Protein AF-A0A6G2QYL0-F1 (afdb_monomer_lite)

Structure (mmCIF, N/CA/C/O backbone):
data_AF-A0A6G2QYL0-F1
#
_entry.id   AF-A0A6G2QYL0-F1
#
loop_
_atom_site.group_PDB
_atom_site.id
_atom_site.type_symbol
_atom_site.label_atom_id
_atom_site.label_alt_id
_atom_site.label_comp_id
_atom_site.label_asym_id
_atom_site.label_entity_id
_atom_site.label_seq_id
_atom_site.pdbx_PDB_ins_code
_atom_site.Cartn_x
_atom_site.Cartn_y
_atom_site.Cartn_z
_atom_site.occupancy
_atom_site.B_iso_or_equiv
_atom_site.auth_seq_id
_atom_site.auth_comp_id
_atom_site.auth_asym_id
_atom_site.auth_atom_id
_atom_site.pdbx_PDB_model_num
ATOM 1 N N . LEU A 1 1 ? -7.227 2.073 -4.710 1.00 85.94 1 LEU A N 1
ATOM 2 C CA . LEU A 1 1 ? -8.487 1.541 -4.141 1.00 85.94 1 LEU A CA 1
ATOM 3 C C . LEU A 1 1 ? -8.563 1.793 -2.644 1.00 85.94 1 LEU A C 1
ATOM 5 O O . LEU A 1 1 ? -9.420 2.570 -2.270 1.00 85.94 1 LEU A O 1
ATOM 9 N N . VAL A 1 2 ? -7.641 1.266 -1.824 1.00 89.00 2 VAL A N 1
ATOM 10 C CA . VAL A 1 2 ? -7.614 1.511 -0.361 1.00 89.00 2 VAL A CA 1
ATOM 11 C C . VAL A 1 2 ? -7.780 2.996 -0.004 1.00 89.00 2 VAL A C 1
ATOM 13 O O . VAL A 1 2 ? -8.728 3.334 0.688 1.00 89.00 2 VAL A O 1
ATOM 16 N N . PHE A 1 3 ? -6.953 3.896 -0.555 1.00 88.94 3 PHE A N 1
ATOM 17 C CA . PHE A 1 3 ? -7.076 5.343 -0.302 1.00 88.94 3 PHE A CA 1
ATOM 18 C C . PHE A 1 3 ? -8.417 5.950 -0.724 1.00 88.94 3 PHE A C 1
ATOM 20 O O . PHE A 1 3 ? -8.887 6.887 -0.094 1.00 88.94 3 PHE A O 1
ATOM 27 N N . VAL A 1 4 ? -9.041 5.421 -1.780 1.00 89.75 4 VAL A N 1
ATOM 28 C CA . VAL A 1 4 ? -10.361 5.888 -2.221 1.00 89.75 4 VAL A CA 1
ATOM 29 C C . VAL A 1 4 ? -11.421 5.426 -1.228 1.00 89.75 4 VAL A C 1
ATOM 31 O O . VAL A 1 4 ? -12.241 6.237 -0.824 1.00 89.75 4 VAL A O 1
ATOM 34 N N . CYS A 1 5 ? -11.379 4.165 -0.790 1.00 86.69 5 CYS A N 1
ATOM 35 C CA . CYS A 1 5 ? -12.294 3.628 0.220 1.00 86.69 5 CYS A CA 1
ATOM 36 C C . CYS A 1 5 ? -12.153 4.338 1.573 1.00 86.69 5 CYS A C 1
ATOM 38 O O . CYS A 1 5 ? -13.161 4.588 2.218 1.00 86.69 5 CYS A O 1
ATOM 40 N N . ALA A 1 6 ? -10.926 4.708 1.950 1.00 88.38 6 ALA A N 1
ATOM 41 C CA . ALA A 1 6 ? -10.614 5.395 3.201 1.00 88.38 6 ALA A CA 1
ATOM 42 C C . ALA A 1 6 ? -10.878 6.912 3.170 1.00 88.38 6 ALA A C 1
ATOM 44 O O . ALA A 1 6 ? -10.777 7.569 4.202 1.00 88.38 6 ALA A O 1
ATOM 45 N N . ALA A 1 7 ? -11.162 7.499 2.003 1.00 90.31 7 ALA A N 1
ATOM 46 C CA . ALA A 1 7 ? -11.386 8.936 1.903 1.00 90.31 7 ALA A CA 1
ATOM 47 C C . ALA A 1 7 ? -12.685 9.323 2.638 1.00 90.31 7 ALA A C 1
ATOM 49 O O . ALA A 1 7 ? -13.718 8.703 2.371 1.00 90.31 7 ALA A O 1
ATOM 50 N N . PRO A 1 8 ? -12.696 10.383 3.471 1.00 89.56 8 PRO A N 1
ATOM 51 C CA . PRO A 1 8 ? -13.887 10.780 4.230 1.00 89.56 8 PRO A CA 1
ATOM 52 C C . PRO A 1 8 ? -15.134 10.986 3.362 1.00 89.56 8 PRO A C 1
ATOM 54 O O . PRO A 1 8 ? -16.236 10.611 3.752 1.00 89.56 8 PRO A O 1
ATOM 57 N N . ALA A 1 9 ? -14.961 11.508 2.142 1.00 91.06 9 ALA A N 1
ATOM 58 C CA . ALA A 1 9 ? -16.048 11.666 1.176 1.00 91.06 9 ALA A CA 1
ATOM 59 C C . ALA A 1 9 ? -16.663 10.321 0.744 1.00 91.06 9 ALA A C 1
ATOM 61 O O . ALA A 1 9 ? -17.885 10.209 0.619 1.00 91.06 9 ALA A O 1
ATOM 62 N N . THR A 1 10 ? -15.834 9.294 0.540 1.00 90.50 10 THR A N 1
ATOM 63 C CA . THR A 1 10 ? -16.292 7.939 0.208 1.00 90.50 10 THR A CA 1
ATOM 64 C C . THR A 1 10 ? -16.978 7.300 1.404 1.00 90.50 10 THR A C 1
ATOM 66 O O . THR A 1 10 ? -18.077 6.779 1.242 1.00 90.50 10 THR A O 1
ATOM 69 N N . LEU A 1 11 ? -16.384 7.399 2.599 1.00 90.81 11 LEU A N 1
ATOM 70 C CA . LEU A 1 11 ? -16.962 6.874 3.839 1.00 90.81 11 LEU A CA 1
ATOM 71 C C . LEU A 1 11 ? -18.357 7.460 4.088 1.00 90.81 11 LEU A C 1
ATOM 73 O O . LEU A 1 11 ? -19.322 6.712 4.208 1.00 90.81 11 LEU A O 1
ATOM 77 N N . ALA A 1 12 ? -18.487 8.789 4.043 1.00 90.50 12 ALA A N 1
ATOM 78 C CA . ALA A 1 12 ? -19.768 9.470 4.212 1.00 90.50 12 ALA A CA 1
ATOM 79 C C . ALA A 1 12 ? -20.791 9.051 3.145 1.00 90.50 12 ALA A C 1
ATOM 81 O O . ALA A 1 12 ? -21.976 8.899 3.426 1.00 90.50 12 ALA A O 1
ATOM 82 N N . THR A 1 13 ? -20.351 8.862 1.899 1.00 92.00 13 THR A N 1
ATOM 83 C CA . THR A 1 13 ? -21.243 8.438 0.811 1.00 92.00 13 THR A CA 1
ATOM 84 C C . THR A 1 13 ? -21.736 7.013 1.013 1.00 92.00 13 THR A C 1
ATOM 86 O O . THR A 1 13 ? -22.923 6.752 0.852 1.00 92.00 13 THR A O 1
ATOM 89 N N . VAL A 1 14 ? -20.852 6.104 1.410 1.00 91.50 14 VAL A N 1
ATOM 90 C CA . VAL A 1 14 ? -21.204 4.712 1.690 1.00 91.50 14 VAL A CA 1
ATOM 91 C C . VAL A 1 14 ? -22.143 4.612 2.894 1.00 91.50 14 VAL A C 1
ATOM 93 O O . VAL A 1 14 ? -23.143 3.899 2.811 1.00 91.50 14 VAL A O 1
ATOM 96 N N . ASN A 1 15 ? -21.892 5.365 3.967 1.00 92.75 15 ASN A N 1
ATOM 97 C CA . ASN A 1 15 ? -22.787 5.408 5.126 1.00 92.75 15 ASN A CA 1
ATOM 98 C C . ASN A 1 15 ? -24.186 5.906 4.725 1.00 92.75 15 ASN A C 1
ATOM 100 O O . ASN A 1 15 ? -25.184 5.264 5.040 1.00 92.75 15 ASN A O 1
ATOM 104 N N . ARG A 1 16 ? -24.278 6.986 3.930 1.00 91.75 16 ARG A N 1
ATOM 105 C CA . ARG A 1 16 ? -25.569 7.486 3.417 1.00 91.75 16 ARG A CA 1
ATOM 106 C C . ARG A 1 16 ? -26.297 6.478 2.529 1.00 91.75 16 ARG A C 1
ATOM 108 O O . ARG A 1 16 ? -27.510 6.358 2.631 1.00 91.75 16 ARG A O 1
ATOM 115 N N . LEU A 1 17 ? -25.579 5.783 1.645 1.00 93.94 17 LEU A N 1
ATOM 116 C CA . LEU A 1 17 ? -26.180 4.810 0.724 1.00 93.94 17 LEU A CA 1
ATOM 117 C C . LEU A 1 17 ? -26.678 3.551 1.437 1.00 93.94 17 LEU A C 1
ATOM 119 O O . LEU A 1 17 ? -27.666 2.962 1.014 1.00 93.94 17 LEU A O 1
ATOM 123 N N . THR A 1 18 ? -25.984 3.127 2.491 1.00 91.31 18 THR A N 1
ATOM 124 C CA . THR A 1 18 ? -26.359 1.942 3.275 1.00 91.31 18 THR A CA 1
ATOM 125 C C . THR A 1 18 ? -27.367 2.258 4.376 1.00 91.31 18 THR A C 1
ATOM 127 O O . THR A 1 18 ? -28.050 1.351 4.839 1.00 91.31 18 THR A O 1
ATOM 130 N N . GLY A 1 19 ? -27.466 3.523 4.798 1.00 91.06 19 GLY A N 1
ATOM 131 C CA . GLY A 1 19 ? -28.259 3.937 5.955 1.00 91.06 19 GLY A CA 1
ATOM 132 C C . GLY A 1 19 ? -27.659 3.498 7.294 1.00 91.06 19 GLY A C 1
ATOM 133 O O . GLY A 1 19 ? -28.297 3.679 8.326 1.00 91.06 19 GLY A O 1
ATOM 134 N N . VAL A 1 20 ? -26.449 2.924 7.286 1.00 92.12 20 VAL A N 1
ATOM 135 C CA . VAL A 1 20 ? -25.766 2.408 8.474 1.00 92.12 20 VAL A CA 1
ATOM 136 C C . VAL A 1 20 ? -24.593 3.338 8.802 1.00 92.12 20 VAL A C 1
ATOM 138 O O . VAL A 1 20 ? -23.680 3.476 7.976 1.00 92.12 20 VAL A O 1
ATOM 141 N N . PRO A 1 21 ? -24.581 3.991 9.981 1.00 91.56 21 PRO A N 1
ATOM 142 C CA . PRO A 1 21 ? -23.447 4.810 10.387 1.00 91.56 21 PRO A CA 1
ATOM 143 C C . PRO A 1 21 ? -22.187 3.943 10.452 1.00 91.56 21 PRO A C 1
ATOM 145 O O . PRO A 1 21 ? -22.239 2.768 10.802 1.00 91.56 21 PRO A O 1
ATOM 148 N N . ASN A 1 22 ? -21.038 4.516 10.098 1.00 94.38 22 ASN A N 1
ATOM 149 C CA . ASN A 1 22 ? -19.731 3.850 10.176 1.00 94.38 22 ASN A CA 1
ATOM 150 C C . ASN A 1 22 ? -19.525 2.625 9.265 1.00 94.38 22 ASN A C 1
ATOM 152 O O . ASN A 1 22 ? -18.463 2.006 9.336 1.00 94.38 22 ASN A O 1
ATOM 156 N N . PHE A 1 23 ? -20.445 2.302 8.348 1.00 92.88 23 PHE A N 1
ATOM 157 C CA . PHE A 1 23 ? -20.275 1.190 7.398 1.00 92.88 23 PHE A CA 1
ATOM 158 C C . PHE A 1 23 ? -19.021 1.326 6.512 1.00 92.88 23 PHE A C 1
ATOM 160 O O . PHE A 1 23 ? -18.451 0.343 6.033 1.00 92.88 23 PHE A O 1
ATOM 167 N N . GLY A 1 24 ? -18.524 2.547 6.314 1.00 90.88 24 GLY A N 1
ATOM 168 C CA . GLY A 1 24 ? -17.240 2.786 5.663 1.00 90.88 24 GLY A CA 1
ATOM 169 C C . GLY A 1 24 ? -16.039 2.109 6.355 1.00 90.88 24 GLY A C 1
ATOM 170 O O . GLY A 1 24 ? -15.040 1.823 5.686 1.00 90.88 24 GLY A O 1
ATOM 171 N N . ALA A 1 25 ? -16.125 1.803 7.655 1.00 92.75 25 ALA A N 1
ATOM 172 C CA . ALA A 1 25 ? -15.061 1.148 8.416 1.00 92.75 25 ALA A CA 1
ATOM 173 C C . ALA A 1 25 ? -14.807 -0.305 7.969 1.00 92.75 25 ALA A C 1
ATOM 175 O O . ALA A 1 25 ? -13.695 -0.574 7.502 1.00 92.75 25 ALA A O 1
ATOM 176 N N . PRO A 1 26 ? -15.789 -1.236 7.996 1.00 95.38 26 PRO A N 1
ATOM 177 C CA . PRO A 1 26 ? -15.575 -2.597 7.499 1.00 95.38 26 PRO A CA 1
ATOM 178 C C . PRO A 1 26 ? -15.186 -2.629 6.014 1.00 95.38 26 PRO A C 1
ATOM 180 O O . PRO A 1 26 ? -14.363 -3.456 5.621 1.00 95.38 26 PRO A O 1
ATOM 183 N N . LEU A 1 27 ? -15.685 -1.695 5.192 1.00 94.25 27 LEU A N 1
ATOM 184 C CA . LEU A 1 27 ? -15.241 -1.546 3.800 1.00 94.25 27 LEU A CA 1
ATOM 185 C C . LEU A 1 27 ? -13.739 -1.232 3.714 1.00 94.25 27 LEU A C 1
ATOM 187 O O . LEU A 1 27 ? -13.001 -1.877 2.964 1.00 94.25 27 LEU A O 1
ATOM 191 N N . THR A 1 28 ? -13.279 -0.241 4.476 1.00 94.44 28 THR A N 1
ATOM 192 C CA . THR A 1 28 ? -11.884 0.214 4.452 1.00 94.44 28 THR A CA 1
ATOM 193 C C . THR A 1 28 ? -10.946 -0.841 5.016 1.00 94.44 28 THR A C 1
ATOM 195 O O . THR A 1 28 ? -9.954 -1.191 4.372 1.00 94.44 28 THR A O 1
ATOM 198 N N . TYR A 1 29 ? -11.275 -1.398 6.180 1.00 96.50 29 TYR A N 1
ATOM 199 C CA . TYR A 1 29 ? -10.475 -2.434 6.825 1.00 96.50 29 TYR A CA 1
ATOM 200 C C . TYR A 1 29 ? -10.458 -3.725 6.003 1.00 96.50 29 TYR A C 1
ATOM 202 O O . TYR A 1 29 ? -9.409 -4.361 5.869 1.00 96.50 29 TYR A O 1
ATOM 210 N N . GLY A 1 30 ? -11.581 -4.080 5.373 1.00 97.06 30 GLY A N 1
ATOM 211 C CA . GLY A 1 30 ? -11.661 -5.195 4.438 1.00 97.06 30 GLY A CA 1
ATOM 212 C C . GLY A 1 30 ? -10.763 -4.994 3.216 1.00 97.06 30 GLY A C 1
ATOM 213 O O . GLY A 1 30 ? -9.992 -5.884 2.856 1.00 97.06 30 GLY A O 1
ATOM 214 N N . MET A 1 31 ? -10.778 -3.799 2.616 1.00 96.19 31 MET A N 1
ATOM 215 C CA . MET A 1 31 ? -9.922 -3.466 1.472 1.00 96.19 31 MET A CA 1
ATOM 216 C C . MET A 1 31 ? -8.430 -3.451 1.850 1.00 96.19 31 MET A C 1
ATOM 218 O O . MET A 1 31 ? -7.594 -3.939 1.085 1.00 96.19 31 MET A O 1
ATOM 222 N N . LEU A 1 32 ? -8.082 -2.943 3.036 1.00 95.94 32 LEU A N 1
ATOM 223 C CA . LEU A 1 32 ? -6.711 -2.968 3.556 1.00 95.94 32 LEU A CA 1
ATOM 224 C C . LEU A 1 32 ? -6.238 -4.405 3.839 1.00 95.94 32 LEU A C 1
ATOM 226 O O . LEU A 1 32 ? -5.094 -4.767 3.551 1.00 95.94 32 LEU A O 1
ATOM 230 N N . SER A 1 33 ? -7.136 -5.257 4.326 1.00 97.81 33 SER A N 1
ATOM 231 C CA . SER A 1 33 ? -6.886 -6.686 4.532 1.00 97.81 33 SER A CA 1
ATOM 232 C C . SER A 1 33 ? -6.696 -7.424 3.204 1.00 97.81 33 SER A C 1
ATOM 234 O O . SER A 1 33 ? -5.750 -8.196 3.053 1.00 97.81 33 SER A O 1
ATOM 236 N N . ALA A 1 34 ? -7.516 -7.137 2.192 1.00 97.62 34 ALA A N 1
ATOM 237 C CA . ALA A 1 34 ? -7.354 -7.690 0.848 1.00 97.62 34 ALA A CA 1
ATOM 238 C C . ALA A 1 34 ? -6.033 -7.243 0.193 1.00 97.62 34 ALA A C 1
ATOM 240 O O . ALA A 1 34 ? -5.339 -8.049 -0.438 1.00 97.62 34 ALA A O 1
ATOM 241 N N . TYR A 1 35 ? -5.639 -5.981 0.387 1.00 96.50 35 TYR A N 1
ATOM 242 C CA . TYR A 1 35 ? -4.322 -5.483 -0.011 1.00 96.50 35 TYR A CA 1
ATOM 243 C C . TYR A 1 35 ? -3.192 -6.256 0.686 1.00 96.50 35 TYR A C 1
ATOM 245 O O . TYR A 1 35 ? -2.287 -6.759 0.021 1.00 96.50 35 TYR A O 1
ATOM 253 N N . SER A 1 36 ? -3.285 -6.433 2.003 1.00 97.44 36 SER A N 1
ATOM 254 C CA . SER A 1 36 ? -2.312 -7.184 2.810 1.00 97.44 36 SER A CA 1
ATOM 255 C C . SER A 1 36 ? -2.171 -8.634 2.338 1.00 97.44 36 SER A C 1
ATOM 257 O O . SER A 1 36 ? -1.058 -9.124 2.134 1.00 97.44 36 SER A O 1
ATOM 259 N N . CYS A 1 37 ? -3.294 -9.298 2.054 1.00 97.94 37 CYS A N 1
ATOM 260 C CA . CYS A 1 37 ? -3.308 -10.621 1.437 1.00 97.94 37 CYS A CA 1
ATOM 261 C C . CYS A 1 37 ? -2.611 -10.619 0.072 1.00 97.94 37 CYS A C 1
ATOM 263 O O . CYS A 1 37 ? -1.830 -11.520 -0.224 1.00 97.94 37 CYS A O 1
ATOM 265 N N . SER A 1 38 ? -2.870 -9.612 -0.764 1.00 97.12 38 SER A N 1
ATOM 266 C CA . SER A 1 38 ? -2.269 -9.501 -2.099 1.00 97.12 38 SER A CA 1
ATOM 267 C C . SER A 1 38 ? -0.748 -9.360 -2.025 1.00 97.12 38 SER A C 1
ATOM 269 O O . SER A 1 38 ? -0.036 -10.004 -2.796 1.00 97.12 38 SER A O 1
ATOM 271 N N . VAL A 1 39 ? -0.239 -8.587 -1.060 1.00 95.25 39 VAL A N 1
ATOM 272 C CA . VAL A 1 39 ? 1.203 -8.468 -0.789 1.00 95.25 39 VAL A CA 1
ATOM 273 C C . VAL A 1 39 ? 1.793 -9.819 -0.385 1.00 95.25 39 VAL A C 1
ATOM 275 O O . VAL A 1 39 ? 2.795 -10.247 -0.955 1.00 95.25 39 VAL A O 1
ATOM 278 N N . LEU A 1 40 ? 1.159 -10.547 0.534 1.00 96.56 40 LEU A N 1
ATOM 279 C CA . LEU A 1 40 ? 1.633 -11.874 0.941 1.00 96.56 40 LEU A CA 1
ATOM 280 C C . LEU A 1 40 ? 1.595 -12.890 -0.206 1.00 96.56 40 LEU A C 1
ATOM 282 O O . LEU A 1 40 ? 2.544 -13.651 -0.392 1.00 96.56 40 LEU A O 1
ATOM 286 N N . VAL A 1 41 ? 0.534 -12.888 -1.012 1.00 97.31 41 VAL A N 1
ATOM 287 C CA . VAL A 1 41 ? 0.427 -13.732 -2.209 1.00 97.31 41 VAL A CA 1
ATOM 288 C C . VAL A 1 41 ? 1.540 -13.403 -3.201 1.00 97.31 41 VAL A C 1
ATOM 290 O O . VAL A 1 41 ? 2.154 -14.322 -3.749 1.00 97.31 41 VAL A O 1
ATOM 293 N N . LEU A 1 42 ? 1.852 -12.122 -3.405 1.00 94.94 42 LEU A N 1
ATOM 294 C CA . LEU A 1 42 ? 2.973 -11.702 -4.240 1.00 94.94 42 LEU A CA 1
ATOM 295 C C . LEU A 1 42 ? 4.300 -12.253 -3.703 1.00 94.94 42 LEU A C 1
ATOM 297 O O . LEU A 1 42 ? 5.049 -12.862 -4.462 1.00 94.94 42 LEU A O 1
ATOM 301 N N . LEU A 1 43 ? 4.554 -12.125 -2.398 1.00 93.44 43 LEU A N 1
ATOM 302 C CA . LEU A 1 43 ? 5.752 -12.667 -1.750 1.00 93.44 43 LEU A CA 1
ATOM 303 C C . LEU A 1 43 ? 5.867 -14.188 -1.899 1.00 93.44 43 LEU A C 1
ATOM 305 O O . LEU A 1 43 ? 6.949 -14.706 -2.180 1.00 93.44 43 LEU A O 1
ATOM 309 N N . ILE A 1 44 ? 4.756 -14.911 -1.742 1.00 95.25 44 ILE A N 1
ATOM 310 C CA . ILE A 1 44 ? 4.706 -16.367 -1.919 1.00 95.25 44 ILE A CA 1
ATOM 311 C C . ILE A 1 44 ? 5.075 -16.744 -3.358 1.00 95.25 44 ILE A C 1
ATOM 313 O O . ILE A 1 44 ? 5.865 -17.668 -3.557 1.00 95.25 44 ILE A O 1
ATOM 317 N N . ASN A 1 45 ? 4.539 -16.026 -4.349 1.00 94.00 45 ASN A N 1
ATOM 318 C CA . ASN A 1 45 ? 4.859 -16.257 -5.758 1.00 94.00 45 ASN A CA 1
ATOM 319 C C . ASN A 1 45 ? 6.316 -15.903 -6.077 1.00 94.00 45 ASN A C 1
ATOM 321 O O . ASN A 1 45 ? 6.989 -16.664 -6.765 1.00 94.00 45 ASN A O 1
ATOM 325 N N . TRP A 1 46 ? 6.827 -14.796 -5.537 1.00 90.12 46 TRP A N 1
ATOM 326 C CA . TRP A 1 46 ? 8.218 -14.375 -5.715 1.00 90.12 46 TRP A CA 1
ATOM 327 C C . TRP A 1 46 ? 9.224 -15.348 -5.109 1.00 90.12 46 TRP A C 1
ATOM 329 O O . TRP A 1 46 ? 10.275 -15.582 -5.696 1.00 90.12 46 TRP A O 1
ATOM 339 N N . ARG A 1 47 ? 8.902 -15.953 -3.960 1.00 89.00 47 ARG A N 1
ATOM 340 C CA . ARG A 1 47 ? 9.767 -16.962 -3.337 1.00 89.00 47 ARG A CA 1
ATOM 341 C C . ARG A 1 47 ? 9.920 -18.218 -4.203 1.00 89.00 47 ARG A C 1
ATOM 343 O O . ARG A 1 47 ? 10.919 -18.920 -4.073 1.00 89.00 47 ARG A O 1
ATOM 350 N N . GLY A 1 48 ? 8.935 -18.521 -5.047 1.00 86.69 48 GLY A N 1
ATOM 351 C CA . GLY A 1 48 ? 8.928 -19.710 -5.894 1.00 86.69 48 GLY A CA 1
ATOM 352 C C . GLY A 1 48 ? 8.793 -21.032 -5.121 1.00 86.69 48 GLY A C 1
ATOM 353 O O . GLY A 1 48 ? 8.419 -21.077 -3.942 1.00 86.69 48 GLY A O 1
ATOM 354 N N . GLY A 1 49 ? 9.070 -22.137 -5.816 1.00 91.75 49 GLY A N 1
ATOM 355 C CA . GLY A 1 49 ? 8.907 -23.514 -5.338 1.00 91.75 49 GLY A CA 1
ATOM 356 C C . GLY A 1 49 ? 8.017 -24.347 -6.265 1.00 91.75 49 GLY A C 1
ATOM 357 O O . GLY A 1 49 ? 7.621 -23.881 -7.332 1.00 91.75 49 GLY A O 1
ATOM 358 N N . SER A 1 50 ? 7.680 -25.578 -5.863 1.00 95.88 50 SER A N 1
ATOM 359 C CA . SER A 1 50 ? 6.755 -26.408 -6.647 1.00 95.88 50 SER A CA 1
ATOM 360 C C . SER A 1 50 ? 5.380 -25.746 -6.770 1.00 95.88 50 SER A C 1
ATOM 362 O O . SER A 1 50 ? 4.890 -25.107 -5.827 1.00 95.88 50 SER A O 1
ATOM 364 N N . ARG A 1 51 ? 4.739 -25.910 -7.932 1.00 94.62 51 ARG A N 1
ATOM 365 C CA . ARG A 1 51 ? 3.459 -25.265 -8.259 1.00 94.62 51 ARG A CA 1
ATOM 366 C C . ARG A 1 51 ? 2.373 -25.618 -7.242 1.00 94.62 51 ARG A C 1
ATOM 368 O O . ARG A 1 51 ? 1.592 -24.756 -6.842 1.00 94.62 51 ARG A O 1
ATOM 375 N N . GLU A 1 52 ? 2.370 -26.855 -6.757 1.00 96.12 52 GLU A N 1
ATOM 376 C CA . GLU A 1 52 ? 1.433 -27.356 -5.752 1.00 96.12 52 GLU A CA 1
ATOM 377 C C . GLU A 1 52 ? 1.653 -26.662 -4.406 1.00 96.12 52 GLU A C 1
ATOM 379 O O . GLU A 1 52 ? 0.692 -26.291 -3.731 1.00 96.12 52 GLU A O 1
ATOM 384 N N . ARG A 1 53 ? 2.916 -26.449 -4.006 1.00 96.00 53 ARG A N 1
ATOM 385 C CA . ARG A 1 53 ? 3.246 -25.768 -2.748 1.00 96.00 53 ARG A CA 1
ATOM 386 C C . ARG A 1 53 ? 2.849 -24.298 -2.801 1.00 96.00 53 ARG A C 1
ATOM 388 O O . ARG A 1 53 ? 2.222 -23.827 -1.855 1.00 96.00 53 ARG A O 1
ATOM 395 N N . VAL A 1 54 ? 3.184 -23.601 -3.887 1.00 97.25 54 VAL A N 1
ATOM 396 C CA . VAL A 1 54 ? 2.807 -22.194 -4.093 1.00 97.25 54 VAL A CA 1
ATOM 397 C C . VAL A 1 54 ? 1.285 -22.058 -4.069 1.00 97.25 54 VAL A C 1
ATOM 399 O O . VAL A 1 54 ? 0.763 -21.290 -3.263 1.00 97.25 54 VAL A O 1
ATOM 402 N N . ARG A 1 55 ? 0.557 -22.878 -4.842 1.00 96.94 55 ARG A N 1
ATOM 403 C CA . ARG A 1 55 ? -0.916 -22.868 -4.870 1.00 96.94 55 ARG A CA 1
ATOM 404 C C . ARG A 1 55 ? -1.523 -23.100 -3.487 1.00 96.94 55 ARG A C 1
ATOM 406 O O . ARG A 1 55 ? -2.407 -22.350 -3.087 1.00 96.94 55 ARG A O 1
ATOM 413 N N . ARG A 1 56 ? -1.048 -24.099 -2.733 1.00 97.38 56 ARG A N 1
ATOM 414 C CA . ARG A 1 56 ? -1.546 -24.364 -1.370 1.00 97.38 56 ARG A CA 1
ATOM 415 C C . ARG A 1 56 ? -1.318 -23.185 -0.427 1.00 97.38 56 ARG A C 1
ATOM 417 O O . ARG A 1 56 ? -2.208 -22.863 0.350 1.00 97.38 56 ARG A O 1
ATOM 424 N N . LEU A 1 57 ? -0.147 -22.548 -0.478 1.00 97.62 57 LEU A N 1
ATOM 425 C CA . LEU A 1 57 ? 0.157 -21.394 0.373 1.00 97.62 57 LEU A CA 1
ATOM 426 C C . LEU A 1 57 ? -0.692 -20.174 0.007 1.00 97.62 57 LEU A C 1
ATOM 428 O O . LEU A 1 57 ? -1.217 -19.525 0.904 1.00 97.62 57 LEU A O 1
ATOM 432 N N . VAL A 1 58 ? -0.880 -19.909 -1.288 1.00 97.94 58 VAL A N 1
ATOM 433 C CA . VAL A 1 58 ? -1.767 -18.840 -1.769 1.00 97.94 58 VAL A CA 1
ATOM 434 C C . VAL A 1 58 ? -3.200 -19.075 -1.297 1.00 97.94 58 VAL A C 1
ATOM 436 O O . VAL A 1 58 ? -3.785 -18.182 -0.697 1.00 97.94 58 VAL A O 1
ATOM 439 N N . LEU A 1 59 ? -3.742 -20.285 -1.474 1.00 98.00 59 LEU A N 1
ATOM 440 C CA . LEU A 1 59 ? -5.102 -20.610 -1.031 1.00 98.00 59 LEU A CA 1
ATOM 441 C C . LEU A 1 59 ? -5.264 -20.499 0.489 1.00 98.00 59 LEU A C 1
ATOM 443 O O . LEU A 1 59 ? -6.271 -19.978 0.950 1.00 98.00 59 LEU A O 1
ATOM 447 N N . ARG A 1 60 ? -4.267 -20.929 1.272 1.00 97.88 60 ARG A N 1
ATOM 448 C CA . ARG A 1 60 ? -4.271 -20.748 2.734 1.00 97.88 60 ARG A CA 1
ATOM 449 C C . ARG A 1 60 ? -4.243 -19.275 3.127 1.00 97.88 60 ARG A C 1
ATOM 451 O O . ARG A 1 60 ? -4.975 -18.885 4.026 1.00 97.88 60 ARG A O 1
ATOM 458 N N . CYS A 1 61 ? -3.430 -18.465 2.450 1.00 97.75 61 CYS A N 1
ATOM 459 C CA . CYS A 1 61 ? -3.374 -17.023 2.678 1.00 97.75 61 CYS A CA 1
ATOM 460 C C . CYS A 1 61 ? -4.722 -16.363 2.359 1.00 97.75 61 CYS A C 1
ATOM 462 O O . CYS A 1 61 ? -5.242 -15.611 3.177 1.00 97.75 61 CYS A O 1
ATOM 464 N N . MET A 1 62 ? -5.317 -16.697 1.211 1.00 98.19 62 MET A N 1
ATOM 465 C CA . MET A 1 62 ? -6.632 -16.193 0.811 1.00 98.19 62 MET A CA 1
ATOM 466 C C . MET A 1 62 ? -7.734 -16.628 1.778 1.00 98.19 62 MET A C 1
ATOM 468 O O . MET A 1 62 ? -8.567 -15.809 2.139 1.00 98.19 62 MET A O 1
ATOM 472 N N . ALA A 1 63 ? -7.727 -17.884 2.230 1.00 98.44 63 ALA A N 1
ATOM 473 C CA . ALA A 1 63 ? -8.690 -18.373 3.213 1.00 98.44 63 ALA A CA 1
ATOM 474 C C . ALA A 1 63 ? -8.538 -17.652 4.562 1.00 98.44 63 ALA A C 1
ATOM 476 O O . ALA A 1 63 ? -9.533 -17.215 5.132 1.00 98.44 63 ALA A O 1
ATOM 477 N N . ALA A 1 64 ? -7.304 -17.469 5.044 1.00 98.38 64 ALA A N 1
ATOM 478 C CA . ALA A 1 64 ? -7.032 -16.771 6.299 1.00 98.38 64 ALA A CA 1
ATOM 479 C C . ALA A 1 64 ? -7.491 -15.305 6.255 1.00 98.38 64 ALA A C 1
ATOM 481 O O . ALA A 1 64 ? -8.174 -14.847 7.167 1.00 98.38 64 ALA A O 1
ATOM 482 N N . TYR A 1 65 ? -7.174 -14.579 5.180 1.00 98.31 65 TYR A N 1
ATOM 483 C CA . TYR A 1 65 ? -7.615 -13.191 5.027 1.00 98.31 65 TYR A CA 1
ATOM 484 C C . TYR A 1 65 ? -9.099 -13.066 4.687 1.00 98.31 65 TYR A C 1
ATOM 486 O O . TYR A 1 65 ? -9.727 -12.101 5.102 1.00 98.31 65 TYR A O 1
ATOM 494 N N . GLY A 1 66 ? -9.684 -14.042 3.991 1.00 98.50 66 GLY A N 1
ATOM 495 C CA . GLY A 1 66 ? -11.130 -14.123 3.793 1.00 98.50 66 GLY A CA 1
ATOM 496 C C . GLY A 1 66 ? -11.868 -14.274 5.123 1.00 98.50 66 GLY A C 1
ATOM 497 O O . GLY A 1 66 ? -12.824 -13.547 5.373 1.00 98.50 66 GLY A O 1
ATOM 498 N N . LEU A 1 67 ? -11.372 -15.144 6.011 1.00 98.44 67 LEU A N 1
ATOM 499 C CA . LEU A 1 67 ? -11.895 -15.289 7.370 1.00 98.44 67 LEU A CA 1
ATOM 500 C C . LEU A 1 67 ? -11.698 -14.012 8.196 1.00 98.44 67 LEU A C 1
ATOM 502 O O . LEU A 1 67 ? -12.612 -13.607 8.903 1.00 98.44 67 LEU A O 1
ATOM 506 N N . LEU A 1 68 ? -10.542 -13.354 8.079 1.00 98.44 68 LEU A N 1
ATOM 507 C CA . LEU A 1 68 ? -10.275 -12.081 8.752 1.00 98.44 68 LEU A CA 1
ATOM 508 C C . LEU A 1 68 ? -11.249 -10.982 8.298 1.00 98.44 68 LEU A C 1
ATOM 510 O O . LEU A 1 68 ? -11.798 -10.275 9.135 1.00 98.44 68 LEU A O 1
ATOM 514 N N . ILE A 1 69 ? -11.514 -10.867 6.994 1.00 98.44 69 ILE A N 1
ATOM 515 C CA . ILE A 1 69 ? -12.488 -9.909 6.449 1.00 98.44 69 ILE A CA 1
ATOM 516 C C . ILE A 1 69 ? -13.905 -10.251 6.922 1.00 98.44 69 ILE A C 1
ATOM 518 O O . ILE A 1 69 ? -14.640 -9.359 7.335 1.00 98.44 69 ILE A O 1
ATOM 522 N N . ALA A 1 70 ? -14.285 -11.531 6.910 1.00 98.56 70 ALA A N 1
ATOM 523 C CA . ALA A 1 70 ? -15.578 -11.964 7.434 1.00 98.56 70 ALA A CA 1
ATOM 524 C C . ALA A 1 70 ? -15.720 -11.627 8.927 1.00 98.56 70 ALA A C 1
ATOM 526 O O . ALA A 1 70 ? -16.753 -11.111 9.339 1.00 98.56 70 ALA A O 1
ATOM 527 N N . ALA A 1 71 ? -14.671 -11.844 9.722 1.00 98.44 71 ALA A N 1
ATOM 528 C CA . ALA A 1 71 ? -14.646 -11.488 11.135 1.00 98.44 71 ALA A CA 1
ATOM 529 C C . ALA A 1 71 ? -14.753 -9.971 11.353 1.00 98.44 71 ALA A C 1
ATOM 531 O O . ALA A 1 71 ? -15.510 -9.557 12.221 1.00 98.44 71 ALA A O 1
ATOM 532 N N . ILE A 1 72 ? -14.082 -9.143 10.542 1.00 98.19 72 ILE A N 1
ATOM 533 C CA . ILE A 1 72 ? -14.253 -7.677 10.560 1.00 98.19 72 ILE A CA 1
ATOM 534 C C . ILE A 1 72 ? -15.728 -7.301 10.364 1.00 98.19 72 ILE A C 1
ATOM 536 O O . ILE A 1 72 ? -16.260 -6.502 11.127 1.00 98.19 72 ILE A O 1
ATOM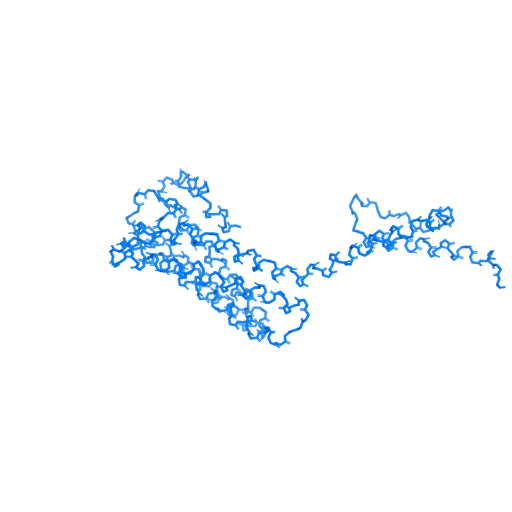 540 N N . VAL A 1 73 ? -16.400 -7.898 9.375 1.00 97.88 73 VAL A N 1
ATOM 541 C CA . VAL A 1 73 ? -17.822 -7.626 9.106 1.00 97.88 73 VAL A CA 1
ATOM 542 C C . VAL A 1 73 ? -18.705 -8.094 10.264 1.00 97.88 73 VAL A C 1
ATOM 544 O O . VAL A 1 73 ? -19.574 -7.349 10.699 1.00 97.88 73 VAL A O 1
ATOM 547 N N . VAL A 1 74 ? -18.480 -9.299 10.792 1.00 98.19 74 VAL A N 1
ATOM 548 C CA . VAL A 1 74 ? -19.261 -9.834 11.920 1.00 98.19 74 VAL A CA 1
ATOM 549 C C . VAL A 1 74 ? -19.088 -8.973 13.170 1.00 98.19 74 VAL A C 1
ATOM 551 O O . VAL A 1 74 ? -20.077 -8.633 13.806 1.00 98.19 74 VAL A O 1
ATOM 554 N N . LEU A 1 75 ? -17.858 -8.583 13.505 1.00 97.88 75 LEU A N 1
ATOM 555 C CA . LEU A 1 75 ? -17.583 -7.717 14.652 1.00 97.88 75 LEU A CA 1
ATOM 556 C C . LEU A 1 75 ? -18.263 -6.353 14.502 1.00 97.88 75 LEU A C 1
ATOM 558 O O . LEU A 1 75 ? -18.847 -5.864 15.460 1.00 97.88 75 LEU A O 1
ATOM 562 N N . PHE A 1 76 ? -18.261 -5.778 13.298 1.00 96.94 76 PHE A N 1
ATOM 563 C CA . PHE A 1 76 ? -19.001 -4.548 13.028 1.00 96.94 76 PHE A CA 1
ATOM 564 C C . PHE A 1 76 ? -20.514 -4.710 13.244 1.00 96.94 76 PHE A C 1
ATOM 566 O O . PHE A 1 76 ? -21.139 -3.840 13.834 1.00 96.94 76 PHE A O 1
ATOM 573 N N . LEU A 1 77 ? -21.106 -5.824 12.803 1.00 95.75 77 LEU A N 1
ATOM 574 C CA . LEU A 1 77 ? -22.543 -6.080 12.973 1.00 95.75 77 LEU A CA 1
ATOM 575 C C . LEU A 1 77 ? -22.954 -6.310 14.436 1.00 95.75 77 LEU A C 1
ATOM 577 O O . LEU A 1 77 ? -24.112 -6.094 14.778 1.00 95.75 77 LEU A O 1
ATOM 581 N N . LEU A 1 78 ? -22.031 -6.782 15.277 1.00 96.31 78 LEU A N 1
ATOM 582 C CA . LEU A 1 78 ? -22.255 -6.993 16.711 1.00 96.31 78 LEU A CA 1
ATOM 583 C C . LEU A 1 78 ? -21.980 -5.738 17.551 1.00 96.31 78 LEU A C 1
ATOM 585 O O . LEU A 1 78 ? -22.332 -5.705 18.727 1.00 96.31 78 LEU A O 1
ATOM 589 N N . ALA A 1 79 ? -21.319 -4.735 16.975 1.00 95.00 79 ALA A N 1
ATOM 590 C CA . ALA A 1 79 ? -20.932 -3.517 17.662 1.00 95.00 79 ALA A CA 1
ATOM 591 C C . ALA A 1 79 ? -22.079 -2.506 17.781 1.00 95.00 79 ALA A C 1
ATOM 593 O O . ALA A 1 79 ? -22.802 -2.241 16.824 1.00 95.00 79 ALA A O 1
ATOM 594 N N . GLU A 1 80 ? -22.146 -1.832 18.927 1.00 91.56 80 GLU A N 1
ATOM 595 C CA . GLU A 1 80 ? -22.962 -0.629 19.115 1.00 91.56 80 GLU A CA 1
ATOM 596 C C . GLU A 1 80 ? -22.183 0.598 18.603 1.00 91.56 80 GLU A C 1
ATOM 598 O O . GLU A 1 80 ? -21.336 1.163 19.301 1.00 91.56 80 GLU A O 1
ATOM 603 N N . ALA A 1 81 ? -22.418 0.978 17.341 1.00 89.88 81 ALA A N 1
ATOM 604 C CA . ALA A 1 81 ? -21.649 2.001 16.624 1.00 89.88 81 ALA A CA 1
ATOM 605 C C . ALA A 1 81 ? -22.527 3.114 16.014 1.00 89.88 81 ALA A C 1
ATOM 607 O O . ALA A 1 81 ? -22.370 3.474 14.845 1.00 89.88 81 ALA A O 1
ATOM 608 N N . ASP A 1 82 ? -23.428 3.678 16.821 1.00 89.44 82 ASP A N 1
ATOM 609 C CA . ASP A 1 82 ? -24.492 4.585 16.354 1.00 89.44 82 ASP A CA 1
ATOM 610 C C . ASP A 1 82 ? -24.007 5.991 15.955 1.00 89.44 82 ASP A C 1
ATOM 612 O O . ASP A 1 82 ? -24.596 6.651 15.096 1.00 89.44 82 ASP A O 1
ATOM 616 N N . THR A 1 83 ? -22.917 6.465 16.560 1.00 92.75 83 THR A N 1
ATOM 617 C CA . THR A 1 83 ? -22.344 7.789 16.293 1.00 92.75 83 THR A CA 1
ATOM 618 C C . THR A 1 83 ? -21.417 7.735 15.085 1.00 92.75 83 THR A C 1
ATOM 620 O O . THR A 1 83 ? -20.329 7.165 15.144 1.00 92.75 83 THR A O 1
ATOM 623 N N . GLU A 1 84 ? -21.791 8.383 13.983 1.00 93.44 84 GLU A N 1
ATOM 624 C CA . GLU A 1 84 ? -20.928 8.441 12.799 1.00 93.44 84 GLU A CA 1
ATOM 625 C C . GLU A 1 84 ? -19.587 9.150 13.091 1.00 93.44 84 GLU A C 1
ATOM 627 O O . GLU A 1 84 ? -19.553 10.308 13.514 1.00 93.44 84 GLU A O 1
ATOM 632 N N . ARG A 1 85 ? -18.471 8.462 12.815 1.00 94.44 85 ARG A N 1
ATOM 633 C CA . ARG A 1 85 ? -17.090 8.952 12.920 1.00 94.44 85 ARG A CA 1
ATOM 634 C C . ARG A 1 85 ? -16.335 8.655 11.622 1.00 94.44 85 ARG A C 1
ATOM 636 O O . ARG A 1 85 ? -16.099 7.504 11.273 1.00 94.44 85 ARG A O 1
ATOM 643 N N . LEU A 1 86 ? -15.908 9.700 10.913 1.00 89.56 86 LEU A N 1
ATOM 644 C CA . LEU A 1 86 ? -15.213 9.547 9.624 1.00 89.56 86 LEU A CA 1
ATOM 645 C C . LEU A 1 86 ? -13.681 9.543 9.733 1.00 89.56 86 LEU A C 1
ATOM 647 O O . LEU A 1 86 ? -13.022 8.984 8.864 1.00 89.56 86 LEU A O 1
ATOM 651 N N . ASN A 1 87 ? -13.113 10.175 10.765 1.00 87.38 87 ASN A N 1
ATOM 652 C CA . ASN A 1 87 ? -11.663 10.419 10.854 1.00 87.38 87 ASN A CA 1
ATOM 653 C C . ASN A 1 87 ? -10.999 9.759 12.071 1.00 87.38 87 ASN A C 1
ATOM 655 O O . ASN A 1 87 ? -9.833 9.384 12.009 1.00 87.38 87 ASN A O 1
ATOM 659 N N . ASP A 1 88 ? -11.729 9.619 13.174 1.00 93.00 88 ASP A N 1
ATOM 660 C CA . ASP A 1 88 ? -11.215 9.207 14.485 1.00 93.00 88 ASP A CA 1
ATOM 661 C C . ASP A 1 88 ? -11.951 7.980 15.043 1.00 93.00 88 ASP A C 1
ATOM 663 O O . ASP A 1 88 ? -11.947 7.731 16.243 1.00 93.00 88 ASP A O 1
ATOM 667 N N . LEU A 1 89 ? -12.586 7.197 14.169 1.00 94.31 89 LEU A N 1
ATOM 668 C CA . LEU A 1 89 ? -13.316 5.984 14.540 1.00 94.31 89 LEU A CA 1
ATOM 669 C C . LEU A 1 89 ? -12.463 5.039 15.398 1.00 94.31 89 LEU A C 1
ATOM 671 O O . LEU A 1 89 ? -12.930 4.560 16.428 1.00 94.31 89 LEU A O 1
ATOM 675 N N . ASP A 1 90 ? -11.201 4.838 15.006 1.00 93.44 90 ASP A N 1
ATOM 676 C CA . ASP A 1 90 ? -10.251 3.952 15.685 1.00 93.44 90 ASP A CA 1
ATOM 677 C C . ASP A 1 90 ? -10.002 4.333 17.152 1.00 93.44 90 ASP A C 1
ATOM 679 O O . ASP A 1 90 ? -9.700 3.466 17.967 1.00 93.44 90 ASP A O 1
ATOM 683 N N . THR A 1 91 ? -10.088 5.621 17.493 1.00 94.94 91 THR A N 1
ATOM 684 C CA . THR A 1 91 ? -9.831 6.109 18.853 1.00 94.94 91 THR A CA 1
ATOM 685 C C . THR A 1 91 ? -11.119 6.334 19.631 1.00 94.94 91 THR A C 1
ATOM 687 O O . THR A 1 91 ? -11.189 5.957 20.799 1.00 94.94 91 THR A O 1
ATOM 690 N N . TYR A 1 92 ? -12.166 6.853 18.983 1.00 95.69 92 TYR A N 1
ATOM 691 C CA . TYR A 1 92 ? -13.484 7.041 19.591 1.00 95.69 92 TYR A CA 1
ATOM 692 C C . TYR A 1 92 ? -14.085 5.710 20.064 1.00 95.69 92 TYR A C 1
ATOM 694 O O . TYR A 1 92 ? -14.527 5.596 21.204 1.00 95.69 92 TYR A O 1
ATOM 702 N N . TYR A 1 93 ? -14.034 4.677 19.217 1.00 95.81 93 TYR A N 1
ATOM 703 C CA . TYR A 1 93 ? -14.570 3.347 19.523 1.00 95.81 93 TYR A CA 1
ATOM 704 C C . TYR A 1 93 ? -13.539 2.393 20.147 1.00 95.81 93 TYR A C 1
ATOM 706 O O . TYR A 1 93 ? -13.786 1.191 20.252 1.00 95.81 93 TYR A O 1
ATOM 714 N N . ALA A 1 94 ? -12.388 2.900 20.606 1.00 95.06 94 ALA A N 1
ATOM 715 C CA . ALA A 1 94 ? -11.318 2.068 21.163 1.00 95.06 94 ALA A CA 1
ATOM 716 C C . ALA A 1 94 ? -11.754 1.259 22.398 1.00 95.06 94 ALA A C 1
ATOM 718 O O . ALA A 1 94 ? -11.221 0.176 22.632 1.00 95.06 94 ALA A O 1
ATOM 719 N N . ASN A 1 95 ? -12.708 1.764 23.186 1.00 94.50 95 ASN A N 1
ATOM 720 C CA . ASN A 1 95 ? -13.234 1.093 24.382 1.00 94.50 95 ASN A CA 1
ATOM 721 C C . ASN A 1 95 ? -14.575 0.377 24.146 1.00 94.50 95 ASN A C 1
ATOM 723 O O . ASN A 1 95 ? -15.108 -0.234 25.070 1.00 94.50 95 ASN A O 1
ATOM 727 N N . THR A 1 96 ? -15.118 0.428 22.928 1.00 95.62 96 THR A N 1
ATOM 728 C CA . THR A 1 96 ? -16.412 -0.179 22.607 1.00 95.62 96 THR A CA 1
ATOM 729 C C . THR A 1 96 ? -16.228 -1.650 22.226 1.00 95.62 96 THR A C 1
ATOM 731 O O . THR A 1 96 ? -15.413 -1.943 21.341 1.00 95.62 96 THR A O 1
ATOM 734 N N . PRO A 1 97 ? -16.963 -2.587 22.857 1.00 96.12 97 PRO A N 1
ATOM 735 C CA . PRO A 1 97 ? -16.913 -4.001 22.501 1.00 96.12 97 PRO A CA 1
ATOM 736 C C . PRO A 1 97 ? -17.206 -4.241 21.017 1.00 96.12 97 PRO A C 1
ATOM 738 O O . PRO A 1 97 ? -17.988 -3.524 20.396 1.00 96.12 97 PRO A O 1
ATOM 741 N N . PHE A 1 98 ? -16.563 -5.259 20.458 1.00 97.06 98 PHE A N 1
ATOM 742 C CA . PHE A 1 98 ? -16.552 -5.647 19.047 1.00 97.06 98 PHE A CA 1
ATOM 743 C C . PHE A 1 98 ? -15.882 -4.638 18.100 1.00 97.06 98 PHE A C 1
ATOM 745 O O . PHE A 1 98 ? -15.104 -5.055 17.240 1.00 97.06 98 PHE A O 1
ATOM 752 N N . MET A 1 99 ? -16.067 -3.325 18.285 1.00 96.69 99 MET A N 1
ATOM 753 C CA . MET A 1 99 ? -15.319 -2.303 17.535 1.00 96.69 99 MET A CA 1
ATOM 754 C C . MET A 1 99 ? -13.832 -2.355 17.850 1.00 96.69 99 MET A C 1
ATOM 756 O O . MET A 1 99 ? -13.005 -2.369 16.939 1.00 96.69 99 MET A O 1
ATOM 760 N N . ARG A 1 100 ? -13.485 -2.419 19.139 1.00 96.50 100 ARG A N 1
ATOM 761 C CA . ARG A 1 100 ? -12.102 -2.552 19.593 1.00 96.50 100 ARG A CA 1
ATOM 762 C C . ARG A 1 100 ? -11.433 -3.761 18.950 1.00 96.50 100 ARG A C 1
ATOM 764 O O . ARG A 1 100 ? -10.341 -3.651 18.398 1.00 96.50 100 ARG A O 1
ATOM 771 N N . GLU A 1 101 ? -12.090 -4.913 19.005 1.00 97.88 101 GLU A N 1
ATOM 772 C CA . GLU A 1 101 ? -11.602 -6.160 18.427 1.00 97.88 101 GLU A CA 1
ATOM 773 C C . GLU A 1 101 ? -11.459 -6.035 16.909 1.00 97.88 101 GLU A C 1
ATOM 775 O O . GLU A 1 101 ? -10.446 -6.467 16.370 1.00 97.88 101 GLU A O 1
ATOM 780 N N . MET A 1 102 ? -12.407 -5.390 16.222 1.00 97.75 102 MET A N 1
ATOM 781 C CA . MET A 1 102 ? -12.327 -5.128 14.783 1.00 97.75 102 MET A CA 1
ATOM 782 C C . MET A 1 102 ? -11.112 -4.258 14.429 1.00 97.75 102 MET A C 1
ATOM 784 O O . MET A 1 102 ? -10.371 -4.590 13.499 1.00 97.75 102 MET A O 1
ATOM 788 N N . ILE A 1 103 ? -10.892 -3.172 15.180 1.00 96.81 103 ILE A N 1
ATOM 789 C CA . ILE A 1 103 ? -9.758 -2.254 15.016 1.00 96.81 103 ILE A CA 1
ATOM 790 C C . ILE A 1 103 ? -8.440 -3.018 15.185 1.00 96.81 103 ILE A C 1
ATOM 792 O O . ILE A 1 103 ? -7.569 -2.988 14.317 1.00 96.81 103 ILE A O 1
ATOM 796 N N . LEU A 1 104 ? -8.301 -3.776 16.273 1.00 97.69 104 LEU A N 1
ATOM 797 C CA . LEU A 1 104 ? -7.096 -4.568 16.518 1.00 97.69 104 LEU A CA 1
ATOM 798 C C . LEU A 1 104 ? -6.898 -5.658 15.467 1.00 97.69 104 LEU A C 1
ATOM 800 O O . LEU A 1 104 ? -5.772 -5.897 15.038 1.00 97.69 104 LEU A O 1
ATOM 804 N N . LEU A 1 105 ? -7.972 -6.314 15.033 1.00 97.50 105 LEU A N 1
ATOM 805 C CA . LEU A 1 105 ? -7.895 -7.424 14.093 1.00 97.50 105 LEU A CA 1
ATOM 806 C C . LEU A 1 105 ? -7.350 -6.974 12.736 1.00 97.50 105 LEU A C 1
ATOM 808 O O . LEU A 1 105 ? -6.466 -7.638 12.184 1.00 97.50 105 LEU A O 1
ATOM 812 N N . TYR A 1 106 ? -7.820 -5.837 12.210 1.00 96.75 106 TYR A N 1
ATOM 813 C CA . TYR A 1 106 ? -7.279 -5.311 10.957 1.00 96.75 106 TYR A CA 1
ATOM 814 C C . TYR A 1 106 ? -5.829 -4.839 11.135 1.00 96.75 106 TYR A C 1
ATOM 816 O O . TYR A 1 106 ? -4.998 -5.120 10.266 1.00 96.75 106 TYR A O 1
ATOM 824 N N . LEU A 1 107 ? -5.506 -4.164 12.249 1.00 97.25 107 LEU A N 1
ATOM 825 C CA . LEU A 1 107 ? -4.149 -3.685 12.527 1.00 97.25 107 LEU A CA 1
ATOM 826 C C . LEU A 1 107 ? -3.166 -4.856 12.587 1.00 97.25 107 LEU A C 1
ATOM 828 O O . LEU A 1 107 ? -2.107 -4.801 11.957 1.00 97.25 107 LEU A O 1
ATOM 832 N N . LEU A 1 108 ? -3.532 -5.941 13.274 1.00 98.00 108 LEU A N 1
ATOM 833 C CA . LEU A 1 108 ? -2.722 -7.154 13.404 1.00 98.00 108 LEU A CA 1
ATOM 834 C C . LEU A 1 108 ? -2.544 -7.856 12.058 1.00 98.00 108 LEU A C 1
ATOM 836 O O . LEU A 1 108 ? -1.418 -8.202 11.688 1.00 98.00 108 LEU A O 1
ATOM 840 N N . GLY A 1 109 ? -3.633 -8.021 11.300 1.00 97.38 109 GLY A N 1
ATOM 841 C CA . GLY A 1 109 ? -3.588 -8.588 9.953 1.00 97.38 109 GLY A CA 1
ATOM 842 C C . GLY A 1 109 ? -2.650 -7.795 9.044 1.00 97.38 109 GLY A C 1
ATOM 843 O O . GLY A 1 109 ? -1.734 -8.354 8.439 1.00 97.38 109 GLY A O 1
ATOM 844 N N . HIS A 1 110 ? -2.809 -6.473 9.014 1.00 97.62 110 HIS A N 1
ATOM 845 C CA . HIS A 1 110 ? -1.958 -5.600 8.217 1.00 97.62 110 HIS A CA 1
ATOM 846 C C . HIS A 1 110 ? -0.493 -5.626 8.688 1.00 97.62 110 HIS A C 1
ATOM 848 O O . HIS A 1 110 ? 0.422 -5.739 7.868 1.00 97.62 110 HIS A O 1
ATOM 854 N N . SER A 1 111 ? -0.261 -5.626 10.006 1.00 97.94 111 SER A N 1
ATOM 855 C CA . SER A 1 111 ? 1.077 -5.696 10.609 1.00 97.94 111 SER A CA 1
ATOM 856 C C . SER A 1 111 ? 1.808 -6.963 10.178 1.00 97.94 111 SER A C 1
ATOM 858 O O . SER A 1 111 ? 2.967 -6.895 9.773 1.00 97.94 111 SER A O 1
ATOM 860 N N . ALA A 1 112 ? 1.133 -8.115 10.190 1.00 97.12 112 ALA A N 1
ATOM 861 C CA . ALA A 1 112 ? 1.726 -9.379 9.767 1.00 97.12 112 ALA A CA 1
ATOM 862 C C . ALA A 1 112 ? 2.215 -9.331 8.309 1.00 97.12 112 ALA A C 1
ATOM 864 O O . ALA A 1 112 ? 3.324 -9.783 8.012 1.00 97.12 112 ALA A O 1
ATOM 865 N N . ALA A 1 113 ? 1.424 -8.748 7.401 1.00 97.06 113 ALA A N 1
ATOM 866 C CA . ALA A 1 113 ? 1.824 -8.589 6.004 1.00 97.06 113 ALA A CA 1
ATOM 867 C C . ALA A 1 113 ? 3.017 -7.640 5.839 1.00 97.06 113 ALA A C 1
ATOM 869 O O . ALA A 1 113 ? 3.957 -7.966 5.110 1.00 97.06 113 ALA A O 1
ATOM 870 N N . MET A 1 114 ? 3.008 -6.490 6.516 1.00 97.12 114 MET A N 1
ATOM 871 C CA . MET A 1 114 ? 4.083 -5.500 6.387 1.00 97.12 114 MET A CA 1
ATOM 872 C C . MET A 1 114 ? 5.389 -5.982 7.023 1.00 97.12 114 MET A C 1
ATOM 874 O O . MET A 1 114 ? 6.455 -5.828 6.430 1.00 97.12 114 MET A O 1
ATOM 878 N N . LEU A 1 115 ? 5.325 -6.672 8.165 1.00 97.19 115 LEU A N 1
ATOM 879 C CA . LEU A 1 115 ? 6.493 -7.314 8.768 1.00 97.19 115 LEU A CA 1
ATOM 880 C C . LEU A 1 115 ? 7.066 -8.399 7.848 1.00 97.19 115 LEU A C 1
ATOM 882 O O . LEU A 1 115 ? 8.276 -8.424 7.614 1.00 97.19 115 LEU A O 1
ATOM 886 N N . ALA A 1 116 ? 6.218 -9.247 7.257 1.00 96.31 116 ALA A N 1
ATOM 887 C CA . ALA A 1 116 ? 6.664 -10.221 6.263 1.00 96.31 116 ALA A CA 1
ATOM 888 C C . ALA A 1 116 ? 7.360 -9.532 5.076 1.00 96.31 116 ALA A C 1
ATOM 890 O O . ALA A 1 116 ? 8.444 -9.960 4.674 1.00 96.31 116 ALA A O 1
ATOM 891 N N . MET A 1 117 ? 6.804 -8.424 4.577 1.00 96.06 117 MET A N 1
ATOM 892 C CA . MET A 1 117 ? 7.420 -7.628 3.513 1.00 96.06 117 MET A CA 1
ATOM 893 C C . MET A 1 117 ? 8.806 -7.111 3.911 1.00 96.06 117 MET A C 1
ATOM 895 O O . MET A 1 117 ? 9.776 -7.338 3.185 1.00 96.06 117 MET A O 1
ATOM 899 N N . CYS A 1 118 ? 8.934 -6.511 5.097 1.00 96.25 118 CYS A N 1
ATOM 900 C CA . CYS A 1 118 ? 10.210 -6.043 5.636 1.00 96.25 118 CYS A CA 1
ATOM 901 C C . CYS A 1 118 ? 11.249 -7.170 5.704 1.00 96.25 118 CYS A C 1
ATOM 903 O O . CYS A 1 118 ? 12.363 -7.011 5.198 1.00 96.25 118 CYS A O 1
ATOM 905 N N . THR A 1 119 ? 10.892 -8.328 6.273 1.00 95.38 119 THR A N 1
ATOM 906 C CA . THR A 1 119 ? 11.831 -9.459 6.397 1.00 95.38 119 THR A CA 1
ATOM 907 C C . THR A 1 119 ? 12.335 -9.948 5.041 1.00 95.38 119 THR A C 1
ATOM 909 O O . THR A 1 119 ? 13.533 -10.193 4.872 1.00 95.38 119 THR A O 1
ATOM 912 N N . VAL A 1 120 ? 11.446 -10.038 4.049 1.00 93.25 120 VAL A N 1
ATOM 913 C CA . VAL A 1 120 ? 11.800 -10.482 2.701 1.00 93.25 120 VAL A CA 1
ATOM 914 C C . VAL A 1 120 ? 12.682 -9.453 2.000 1.00 93.25 120 VAL A C 1
ATOM 916 O O . VAL A 1 120 ? 13.714 -9.822 1.438 1.00 93.25 120 VAL A O 1
ATOM 919 N N . CYS A 1 121 ? 12.337 -8.166 2.072 1.00 93.62 121 CYS A N 1
ATOM 920 C CA . CYS A 1 121 ? 13.142 -7.111 1.462 1.00 93.62 121 CYS A CA 1
ATOM 921 C C . CYS A 1 121 ? 14.548 -7.022 2.074 1.00 93.62 121 CYS A C 1
ATOM 923 O O . CYS A 1 121 ? 15.512 -6.832 1.332 1.00 93.62 121 CYS A O 1
ATOM 925 N N . VAL A 1 122 ? 14.695 -7.210 3.392 1.00 93.94 122 VAL A N 1
ATOM 926 C CA . VAL A 1 122 ? 16.014 -7.272 4.048 1.00 93.94 122 VAL A CA 1
ATOM 927 C C . VAL A 1 122 ? 16.815 -8.472 3.553 1.00 93.94 122 VAL A C 1
ATOM 929 O O . VAL A 1 122 ? 17.992 -8.323 3.220 1.00 93.94 122 VAL A O 1
ATOM 932 N N . LYS A 1 123 ? 16.186 -9.651 3.482 1.00 92.25 123 LYS A N 1
ATOM 933 C CA . LYS A 1 123 ? 16.847 -10.881 3.039 1.00 92.25 123 LYS A CA 1
ATOM 934 C C . LYS A 1 123 ? 17.331 -10.761 1.593 1.00 92.25 123 LYS A C 1
ATOM 936 O O . LYS A 1 123 ? 18.525 -10.869 1.333 1.00 92.25 123 LYS A O 1
ATOM 941 N N . TRP A 1 124 ? 16.426 -10.474 0.660 1.00 89.88 124 TRP A N 1
ATOM 942 C CA . TRP A 1 124 ? 16.752 -10.432 -0.768 1.00 89.88 124 TRP A CA 1
ATOM 943 C C . TRP A 1 124 ? 17.544 -9.192 -1.169 1.00 89.88 124 TRP A C 1
ATOM 945 O O . TRP A 1 124 ? 18.327 -9.246 -2.114 1.00 89.88 124 TRP A O 1
ATOM 955 N N . GLY A 1 125 ? 17.417 -8.084 -0.435 1.00 86.94 125 GLY A N 1
ATOM 956 C CA . GLY A 1 125 ? 18.197 -6.871 -0.682 1.00 86.94 125 GLY A CA 1
ATOM 957 C C . GLY A 1 125 ? 19.713 -7.084 -0.581 1.00 86.94 125 GLY A C 1
ATOM 958 O O . GLY A 1 125 ? 20.472 -6.345 -1.214 1.00 86.94 125 GLY A O 1
ATOM 959 N N . ARG A 1 126 ? 20.153 -8.104 0.170 1.00 87.38 126 ARG A N 1
ATOM 960 C CA . ARG A 1 126 ? 21.562 -8.520 0.261 1.00 87.38 126 ARG A CA 1
ATOM 961 C C . ARG A 1 126 ? 22.021 -9.317 -0.963 1.00 87.38 126 ARG A C 1
ATOM 963 O O . ARG A 1 126 ? 23.187 -9.232 -1.329 1.00 87.38 126 ARG A O 1
ATOM 970 N N . GLU A 1 127 ? 21.106 -10.033 -1.609 1.00 89.62 127 GLU A N 1
ATOM 971 C CA . GLU A 1 127 ? 21.391 -10.977 -2.697 1.00 89.62 127 GLU A CA 1
ATOM 972 C C . GLU A 1 127 ? 21.319 -10.325 -4.090 1.00 89.62 127 GLU A C 1
ATOM 974 O O . GLU A 1 127 ? 22.033 -10.731 -5.002 1.00 89.62 127 GLU A O 1
ATOM 979 N N . VAL A 1 128 ? 20.497 -9.285 -4.275 1.00 90.31 128 VAL A N 1
ATOM 980 C CA . VAL A 1 128 ? 20.292 -8.643 -5.591 1.00 90.31 128 VAL A CA 1
ATOM 981 C C . VAL A 1 128 ? 21.092 -7.353 -5.755 1.00 90.31 128 VAL A C 1
ATOM 983 O O . VAL A 1 128 ? 21.376 -6.678 -4.769 1.00 90.31 128 VAL A O 1
ATOM 986 N N . GLY A 1 129 ? 21.423 -6.967 -6.993 1.00 90.38 129 GLY A N 1
ATOM 987 C CA . GLY A 1 129 ? 22.137 -5.727 -7.340 1.00 90.38 129 GLY A CA 1
ATOM 988 C C . GLY A 1 129 ? 21.325 -4.746 -8.201 1.00 90.38 129 GLY A C 1
ATOM 989 O O . GLY A 1 129 ? 20.159 -4.977 -8.524 1.00 90.38 129 GLY A O 1
ATOM 990 N N . GLY A 1 130 ? 21.953 -3.628 -8.580 1.00 89.88 130 GLY A N 1
ATOM 991 C CA . GLY A 1 130 ? 21.415 -2.671 -9.557 1.00 89.88 130 GLY A CA 1
ATOM 992 C C . GLY A 1 130 ? 20.052 -2.062 -9.194 1.00 89.88 130 GLY A C 1
ATOM 993 O O . GLY A 1 130 ? 19.759 -1.794 -8.030 1.00 89.88 130 GLY A O 1
ATOM 994 N N . LEU A 1 131 ? 19.207 -1.843 -10.210 1.00 90.12 131 LEU A N 1
ATOM 995 C CA . LEU A 1 131 ? 17.874 -1.244 -10.045 1.00 90.12 131 LEU A CA 1
ATOM 996 C C . LEU A 1 131 ? 16.937 -2.086 -9.178 1.00 90.12 131 LEU A C 1
ATOM 998 O O . LEU A 1 131 ? 16.097 -1.523 -8.480 1.00 90.12 131 LEU A O 1
ATOM 1002 N N . LEU A 1 132 ? 17.094 -3.412 -9.187 1.00 89.94 132 LEU A N 1
ATOM 1003 C CA . LEU A 1 132 ? 16.289 -4.302 -8.356 1.00 89.94 132 LEU A CA 1
ATOM 1004 C C . LEU A 1 132 ? 16.586 -4.088 -6.867 1.00 89.94 132 LEU A C 1
ATOM 1006 O O . LEU A 1 132 ? 15.656 -4.007 -6.067 1.00 89.94 132 LEU A O 1
ATOM 1010 N N . ARG A 1 133 ? 17.861 -3.890 -6.500 1.00 93.00 133 ARG A N 1
ATOM 1011 C CA . ARG A 1 133 ? 18.247 -3.506 -5.132 1.00 93.00 133 ARG A CA 1
ATOM 1012 C C . ARG A 1 133 ? 17.632 -2.168 -4.734 1.00 93.00 133 ARG A C 1
ATOM 1014 O O . ARG A 1 133 ? 17.132 -2.044 -3.620 1.00 93.00 133 ARG A O 1
ATOM 1021 N N . THR A 1 134 ? 17.649 -1.178 -5.626 1.00 93.50 134 THR A N 1
ATOM 1022 C CA . THR A 1 134 ? 17.012 0.124 -5.369 1.00 93.50 134 THR A CA 1
ATOM 1023 C C . THR A 1 134 ? 15.507 -0.024 -5.159 1.00 93.50 134 THR A C 1
ATOM 1025 O O . THR A 1 134 ? 14.977 0.535 -4.204 1.00 93.50 134 THR A O 1
ATOM 1028 N N . GLY A 1 135 ? 14.832 -0.828 -5.987 1.00 94.50 135 GLY A N 1
ATOM 1029 C CA . GLY A 1 135 ? 13.411 -1.134 -5.824 1.00 94.50 135 GLY A CA 1
ATOM 1030 C C . GLY A 1 135 ? 13.102 -1.788 -4.479 1.00 94.50 135 GLY A C 1
ATOM 1031 O O . GLY A 1 135 ? 12.267 -1.284 -3.736 1.00 94.50 135 GLY A O 1
ATOM 1032 N N . LEU A 1 136 ? 13.837 -2.842 -4.103 1.00 94.50 136 LEU A N 1
ATOM 1033 C CA . LEU A 1 136 ? 13.664 -3.503 -2.803 1.00 94.50 136 LEU A CA 1
ATOM 1034 C C . LEU A 1 136 ? 13.944 -2.574 -1.618 1.00 94.50 136 LEU A C 1
ATOM 1036 O O . LEU A 1 136 ? 13.251 -2.667 -0.611 1.00 94.50 136 LEU A O 1
ATOM 1040 N N . ARG A 1 137 ? 14.927 -1.672 -1.722 1.00 95.88 137 ARG A N 1
ATOM 1041 C CA . ARG A 1 137 ? 15.195 -0.669 -0.680 1.00 95.88 137 ARG A CA 1
ATOM 1042 C C . ARG A 1 137 ? 14.046 0.322 -0.541 1.00 95.88 137 ARG A C 1
ATOM 1044 O O . ARG A 1 137 ? 13.665 0.616 0.582 1.00 95.88 137 ARG A O 1
ATOM 1051 N N . LEU A 1 138 ? 13.479 0.802 -1.648 1.00 96.75 138 LEU A N 1
ATOM 1052 C CA . LEU A 1 138 ? 12.302 1.675 -1.608 1.00 96.75 138 LEU A CA 1
ATOM 1053 C C . LEU A 1 138 ? 11.108 0.970 -0.965 1.00 96.75 138 LEU A C 1
ATOM 1055 O O . LEU A 1 138 ? 10.457 1.554 -0.103 1.00 96.75 138 LEU A O 1
ATOM 1059 N N . ILE A 1 139 ? 10.870 -0.297 -1.317 1.00 96.56 139 ILE A N 1
ATOM 1060 C CA . ILE A 1 139 ? 9.809 -1.085 -0.686 1.00 96.56 139 ILE A CA 1
ATOM 1061 C C . ILE A 1 139 ? 10.089 -1.303 0.804 1.00 96.56 139 ILE A C 1
ATOM 1063 O O . ILE A 1 139 ? 9.176 -1.176 1.613 1.00 96.56 139 ILE A O 1
ATOM 1067 N N . LEU A 1 140 ? 11.337 -1.586 1.187 1.00 97.06 140 LEU A N 1
ATOM 1068 C CA . LEU A 1 140 ? 11.721 -1.743 2.588 1.00 97.06 140 LEU A CA 1
ATOM 1069 C C . LEU A 1 140 ? 11.488 -0.457 3.382 1.00 97.06 140 LEU A C 1
ATOM 1071 O O . LEU A 1 140 ? 10.875 -0.510 4.439 1.00 97.06 140 LEU A O 1
ATOM 1075 N N . VAL A 1 141 ? 11.950 0.690 2.878 1.00 97.75 141 VAL A N 1
ATOM 1076 C CA . VAL A 1 141 ? 11.755 1.986 3.544 1.00 97.75 141 VAL A CA 1
ATOM 1077 C C . VAL A 1 141 ? 10.267 2.317 3.637 1.00 97.75 141 VAL A C 1
ATOM 1079 O O . VAL A 1 141 ? 9.816 2.715 4.702 1.00 97.75 141 VAL A O 1
ATOM 1082 N N . GLY A 1 142 ? 9.495 2.095 2.568 1.00 97.56 142 GLY A N 1
ATOM 1083 C CA . GLY A 1 142 ? 8.044 2.281 2.593 1.00 97.56 142 GLY A CA 1
ATOM 1084 C C . GLY A 1 142 ? 7.354 1.377 3.616 1.00 97.56 142 GLY A C 1
ATOM 1085 O O . GLY A 1 142 ? 6.564 1.856 4.417 1.00 97.56 142 GLY A O 1
ATOM 1086 N N . SER A 1 143 ? 7.710 0.093 3.663 1.00 96.75 143 SER A N 1
ATOM 1087 C CA . SER A 1 143 ? 7.132 -0.869 4.615 1.00 96.75 143 SER A CA 1
ATOM 1088 C C . SER A 1 143 ? 7.533 -0.560 6.063 1.00 96.75 143 SER A C 1
ATOM 1090 O O . SER A 1 143 ? 6.721 -0.701 6.970 1.00 96.75 143 SER A O 1
ATOM 1092 N N . LEU A 1 144 ? 8.766 -0.099 6.302 1.00 97.25 144 LEU A N 1
ATOM 1093 C CA . LEU A 1 144 ? 9.208 0.357 7.624 1.00 97.25 144 LEU A CA 1
ATOM 1094 C C . LEU A 1 144 ? 8.492 1.637 8.050 1.00 97.25 144 LEU A C 1
ATOM 1096 O O . LEU A 1 144 ? 8.135 1.766 9.216 1.00 97.25 144 LEU A O 1
ATOM 1100 N N . LEU A 1 145 ? 8.268 2.565 7.120 1.00 97.12 145 LEU A N 1
ATOM 1101 C CA . LEU A 1 145 ? 7.510 3.781 7.385 1.00 97.12 145 LEU A CA 1
ATOM 1102 C C . LEU A 1 145 ? 6.047 3.470 7.716 1.00 97.12 145 LEU A C 1
ATOM 1104 O O . LEU A 1 145 ? 5.484 4.113 8.593 1.00 97.12 145 LEU A O 1
ATOM 1108 N N . ASP A 1 146 ? 5.452 2.467 7.073 1.00 97.06 146 ASP A N 1
ATOM 1109 C CA . ASP A 1 146 ? 4.124 1.977 7.443 1.00 97.06 146 ASP A CA 1
ATOM 1110 C C . ASP A 1 146 ? 4.122 1.401 8.867 1.00 97.06 146 ASP A C 1
ATOM 1112 O O . ASP A 1 146 ? 3.370 1.852 9.728 1.00 97.06 146 ASP A O 1
ATOM 1116 N N . VAL A 1 147 ? 5.040 0.477 9.165 1.00 96.88 147 VAL A N 1
ATOM 1117 C CA . VAL A 1 147 ? 5.126 -0.164 10.487 1.00 96.88 147 VAL A CA 1
ATOM 1118 C C . VAL A 1 147 ? 5.389 0.859 11.598 1.00 96.88 147 VAL A C 1
ATOM 1120 O O . VAL A 1 147 ? 4.715 0.851 12.622 1.00 96.88 147 VAL A O 1
ATOM 1123 N N . VAL A 1 148 ? 6.360 1.751 11.422 1.00 95.62 148 VAL A N 1
ATOM 1124 C CA . VAL A 1 148 ? 6.773 2.690 12.477 1.00 95.62 148 VAL A CA 1
ATOM 1125 C C . VAL A 1 148 ? 5.899 3.943 12.502 1.00 95.62 148 VAL A C 1
ATOM 1127 O O . VAL A 1 148 ? 5.610 4.469 13.569 1.00 95.62 148 VAL A O 1
ATOM 1130 N N . GLY A 1 149 ? 5.480 4.446 11.345 1.00 94.19 149 GLY A N 1
ATOM 1131 C CA . GLY A 1 149 ? 4.750 5.707 11.236 1.00 94.19 149 GLY A CA 1
ATOM 1132 C C . GLY A 1 149 ? 3.234 5.550 11.305 1.00 94.19 149 GLY A C 1
ATOM 1133 O O . GLY A 1 149 ? 2.573 6.358 11.948 1.00 94.19 149 GLY A O 1
ATOM 1134 N N . PHE A 1 150 ? 2.672 4.525 10.660 1.00 94.75 150 PHE A N 1
ATOM 1135 C CA . PHE A 1 150 ? 1.230 4.274 10.669 1.00 94.75 150 PHE A CA 1
ATOM 1136 C C . PHE A 1 150 ? 0.840 3.313 11.797 1.00 94.75 150 PHE A C 1
ATOM 1138 O O . PHE A 1 150 ? 0.057 3.686 12.669 1.00 94.75 150 PHE A O 1
ATOM 1145 N N . GLN A 1 151 ? 1.409 2.104 11.827 1.00 96.25 151 GLN A N 1
ATOM 1146 C CA . GLN A 1 151 ? 0.956 1.055 12.746 1.00 96.25 151 GLN A CA 1
ATOM 1147 C C . GLN A 1 151 ? 1.254 1.399 14.204 1.00 96.25 151 GLN A C 1
ATOM 1149 O O . GLN A 1 151 ? 0.348 1.357 15.031 1.00 96.25 151 GLN A O 1
ATOM 1154 N N . VAL A 1 152 ? 2.495 1.777 14.538 1.00 97.31 152 VAL A N 1
ATOM 1155 C CA . VAL A 1 152 ? 2.835 2.177 15.917 1.00 97.31 152 VAL A CA 1
ATOM 1156 C C . VAL A 1 152 ? 1.979 3.362 16.362 1.00 97.31 152 VAL A C 1
ATOM 1158 O O . VAL A 1 152 ? 1.423 3.306 17.451 1.00 97.31 152 VAL A O 1
ATOM 1161 N N . ALA A 1 153 ? 1.780 4.380 15.519 1.00 96.56 153 ALA A N 1
ATOM 1162 C CA . ALA A 1 153 ? 0.916 5.514 15.851 1.00 96.56 153 ALA A CA 1
ATOM 1163 C C . ALA A 1 153 ? -0.530 5.079 16.151 1.00 96.56 153 ALA A C 1
ATOM 1165 O O . ALA A 1 153 ? -1.108 5.515 17.148 1.00 96.56 153 ALA A O 1
ATOM 1166 N N . LYS A 1 154 ? -1.095 4.178 15.336 1.00 96.19 154 LYS A N 1
ATOM 1167 C CA . LYS A 1 154 ? -2.432 3.605 15.546 1.00 96.19 154 LYS A CA 1
ATOM 1168 C C . LYS A 1 154 ? -2.519 2.799 16.840 1.00 96.19 154 LYS A C 1
ATOM 1170 O O . LYS A 1 154 ? -3.403 3.063 17.650 1.00 96.19 154 LYS A O 1
ATOM 1175 N N . TYR A 1 155 ? -1.590 1.872 17.075 1.00 97.44 155 TYR A N 1
ATOM 1176 C CA . TYR A 1 155 ? -1.560 1.094 18.315 1.00 97.44 155 TYR A CA 1
ATOM 1177 C C . TYR A 1 155 ? -1.393 1.987 19.544 1.00 97.44 155 TYR A C 1
ATOM 1179 O O . TYR A 1 155 ? -2.114 1.811 20.521 1.00 97.44 155 TYR A O 1
ATOM 1187 N N . THR A 1 156 ? -0.485 2.964 19.501 1.00 96.81 156 THR A N 1
ATOM 1188 C CA . THR A 1 156 ? -0.268 3.896 20.610 1.00 96.81 156 THR A CA 1
ATOM 1189 C C . THR A 1 156 ? -1.519 4.717 20.900 1.00 96.81 156 THR A C 1
ATOM 1191 O O . THR A 1 156 ? -1.875 4.848 22.066 1.00 96.81 156 THR A O 1
ATOM 1194 N N . ALA A 1 157 ? -2.223 5.217 19.880 1.00 95.56 157 ALA A N 1
ATOM 1195 C CA . ALA A 1 157 ? -3.467 5.962 20.076 1.00 95.56 157 ALA A CA 1
ATOM 1196 C C . ALA A 1 157 ? -4.570 5.097 20.716 1.00 95.56 157 ALA A C 1
ATOM 1198 O O . ALA A 1 157 ? -5.240 5.532 21.650 1.00 95.56 157 ALA A O 1
ATOM 1199 N N . VAL A 1 158 ? -4.717 3.845 20.269 1.00 96.12 158 VAL A N 1
ATOM 1200 C CA . VAL A 1 158 ? -5.688 2.896 20.839 1.00 96.12 158 VAL A CA 1
ATOM 1201 C C . VAL A 1 158 ? -5.345 2.561 22.298 1.00 96.12 158 VAL A C 1
ATOM 1203 O O . VAL A 1 158 ? -6.206 2.643 23.172 1.00 96.12 158 VAL A O 1
ATOM 1206 N N . VAL A 1 159 ? -4.078 2.253 22.594 1.00 96.06 159 VAL A N 1
ATOM 1207 C CA . VAL A 1 159 ? -3.617 1.952 23.963 1.00 96.06 159 VAL A CA 1
ATOM 1208 C C . VAL A 1 159 ? -3.722 3.178 24.877 1.00 96.06 159 VAL A C 1
ATOM 1210 O O . VAL A 1 159 ? -4.063 3.044 26.054 1.00 96.06 159 VAL A O 1
ATOM 1213 N N . ALA A 1 160 ? -3.483 4.384 24.357 1.00 95.06 160 ALA A N 1
ATOM 1214 C CA . ALA A 1 160 ? -3.684 5.623 25.102 1.00 95.06 160 ALA A CA 1
ATOM 1215 C C . ALA A 1 160 ? -5.135 5.736 25.583 1.00 95.06 160 ALA A C 1
ATOM 1217 O O . ALA A 1 160 ? -5.368 5.939 26.774 1.00 95.06 160 ALA A O 1
ATOM 1218 N N . ARG A 1 161 ? -6.107 5.466 24.702 1.00 95.19 161 ARG A N 1
ATOM 1219 C CA . ARG A 1 161 ? -7.532 5.477 25.057 1.00 95.19 161 ARG A CA 1
ATOM 1220 C C . ARG A 1 161 ? -7.911 4.425 26.101 1.00 95.19 161 ARG A C 1
ATOM 1222 O O . ARG A 1 161 ? -8.770 4.699 26.936 1.00 95.19 161 ARG A O 1
ATOM 1229 N N . TRP A 1 162 ? -7.260 3.262 26.120 1.00 95.69 162 TRP A N 1
ATOM 1230 C CA . TRP A 1 162 ? -7.475 2.252 27.170 1.00 95.69 162 TRP A CA 1
ATOM 1231 C C . TRP A 1 162 ? -6.882 2.646 28.524 1.00 95.69 162 TRP A C 1
ATOM 1233 O O . TRP A 1 162 ? -7.358 2.199 29.563 1.00 95.69 162 TRP A O 1
ATOM 1243 N N . THR A 1 163 ? -5.841 3.478 28.521 1.00 95.50 163 THR A N 1
ATOM 1244 C CA . THR A 1 163 ? -5.167 3.959 29.739 1.00 95.50 163 THR A CA 1
ATOM 1245 C C . THR A 1 163 ? -5.684 5.321 30.210 1.00 95.50 163 THR A C 1
ATOM 1247 O O . THR A 1 163 ? -5.109 5.905 31.123 1.00 95.50 163 THR A O 1
ATOM 1250 N N . GLY A 1 164 ? -6.759 5.833 29.601 1.00 93.19 164 GLY A N 1
ATOM 1251 C CA . GLY A 1 164 ? -7.373 7.118 29.949 1.00 93.19 164 GLY A CA 1
ATOM 1252 C C . GLY A 1 164 ? -6.653 8.356 29.398 1.00 93.19 164 GLY A C 1
ATOM 1253 O O . GLY A 1 164 ? -6.996 9.470 29.784 1.00 93.19 164 GLY A O 1
ATOM 1254 N N . HIS A 1 165 ? -5.683 8.189 28.497 1.00 94.88 165 HIS A N 1
ATOM 1255 C CA . HIS A 1 165 ? -4.963 9.283 27.840 1.00 94.88 165 HIS A CA 1
ATOM 1256 C C . HIS A 1 165 ? -5.576 9.629 26.476 1.00 94.88 165 HIS A C 1
ATOM 1258 O O . HIS A 1 165 ? -6.194 8.791 25.816 1.00 94.88 165 HIS A O 1
ATOM 1264 N N . ASP A 1 166 ? -5.353 10.865 26.024 1.00 93.06 166 ASP A N 1
ATOM 1265 C CA . ASP A 1 166 ? -5.746 11.328 24.693 1.00 93.06 166 ASP A CA 1
ATOM 1266 C C . ASP A 1 166 ? -4.506 11.572 23.826 1.00 93.06 166 ASP A C 1
ATOM 1268 O O . ASP A 1 166 ? -3.792 12.562 23.990 1.00 93.06 166 ASP A O 1
ATOM 1272 N N . LEU A 1 167 ? -4.236 10.635 22.916 1.00 94.12 167 LEU A N 1
ATOM 1273 C CA . LEU A 1 167 ? -3.190 10.749 21.897 1.00 94.12 167 LEU A CA 1
ATOM 1274 C C . LEU A 1 167 ? -3.783 10.599 20.491 1.00 94.12 167 LEU A C 1
ATOM 1276 O O . LEU A 1 167 ? -3.140 10.066 19.584 1.00 94.12 167 LEU A O 1
ATOM 1280 N N . ASP A 1 168 ? -5.013 11.072 20.286 1.00 93.50 168 ASP A N 1
ATOM 1281 C CA . ASP A 1 168 ? -5.753 10.840 19.043 1.00 93.50 168 ASP A CA 1
ATOM 1282 C C . ASP A 1 168 ? -5.095 11.450 17.814 1.00 93.50 168 ASP A C 1
ATOM 1284 O O . ASP A 1 168 ? -5.217 10.903 16.717 1.00 93.50 168 ASP A O 1
ATOM 1288 N N . PHE A 1 169 ? -4.332 12.532 17.993 1.00 93.19 169 PHE A N 1
ATOM 1289 C CA . PHE A 1 169 ? -3.562 13.160 16.920 1.00 93.19 169 PHE A CA 1
ATOM 1290 C C . PHE A 1 169 ? -2.602 12.173 16.228 1.00 93.19 169 PHE A C 1
ATOM 1292 O O . PHE A 1 169 ? -2.308 12.335 15.040 1.00 93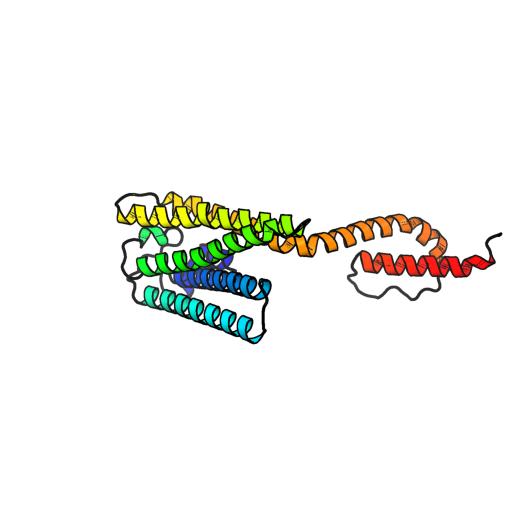.19 169 PHE A O 1
ATOM 1299 N N . LEU A 1 170 ? -2.134 11.132 16.933 1.00 93.38 170 LEU A N 1
ATOM 1300 C CA . LEU A 1 170 ? -1.317 10.070 16.343 1.00 93.38 170 LEU A CA 1
ATOM 1301 C C . LEU A 1 170 ? -2.115 9.287 15.292 1.00 93.38 170 LEU A C 1
ATOM 1303 O O . LEU A 1 170 ? -1.609 9.013 14.206 1.00 93.38 170 LEU A O 1
ATOM 1307 N N . SER A 1 171 ? -3.378 8.973 15.586 1.00 92.69 171 SER A N 1
ATOM 1308 C CA . SER A 1 171 ? -4.272 8.233 14.689 1.00 92.69 171 SER A CA 1
ATOM 1309 C C . SER A 1 171 ? -4.830 9.102 13.559 1.00 92.69 171 SER A C 1
ATOM 1311 O O . SER A 1 171 ? -4.938 8.630 12.427 1.00 92.69 171 SER A O 1
ATOM 1313 N N . THR A 1 172 ? -5.186 10.355 13.854 1.00 91.12 172 THR A N 1
ATOM 1314 C CA . THR A 1 172 ? -5.950 11.229 12.947 1.00 91.12 172 THR A CA 1
ATOM 1315 C C . THR A 1 172 ? -5.069 12.112 12.069 1.00 91.12 172 THR A C 1
ATOM 1317 O O . THR A 1 172 ? -5.391 12.327 10.902 1.00 91.12 172 THR A O 1
ATOM 1320 N N . THR A 1 173 ? -3.937 12.587 12.593 1.00 91.38 173 THR A N 1
ATOM 1321 C CA . THR A 1 173 ? -3.074 13.563 11.907 1.00 91.38 173 THR A CA 1
ATOM 1322 C C . THR A 1 173 ? -1.769 12.939 11.429 1.00 91.38 173 THR A C 1
ATOM 1324 O O . THR A 1 173 ? -1.338 13.215 10.311 1.00 91.38 173 THR A O 1
ATOM 1327 N N . LEU A 1 174 ? -1.129 12.092 12.244 1.00 93.25 174 LEU A N 1
ATOM 1328 C CA . LEU A 1 174 ? 0.173 11.504 11.909 1.00 93.25 174 LEU A CA 1
ATOM 1329 C C . LEU A 1 174 ? 0.053 10.254 11.028 1.00 93.25 174 LEU A C 1
ATOM 1331 O O . LEU A 1 174 ? 0.754 10.141 10.022 1.00 93.25 174 LEU A O 1
ATOM 1335 N N . ALA A 1 175 ? -0.825 9.314 11.378 1.00 92.38 175 ALA A N 1
ATOM 1336 C CA . ALA A 1 175 ? -0.901 8.030 10.688 1.00 92.38 175 ALA A CA 1
ATOM 1337 C C . ALA A 1 175 ? -1.264 8.149 9.183 1.00 92.38 175 ALA A C 1
ATOM 1339 O O . ALA A 1 175 ? -0.581 7.520 8.368 1.00 92.38 175 ALA A O 1
ATOM 1340 N N . PRO A 1 176 ? -2.254 8.963 8.748 1.00 92.62 176 PRO A N 1
ATOM 1341 C CA . PRO A 1 176 ? -2.627 9.050 7.330 1.00 92.62 176 PRO A CA 1
ATOM 1342 C C . PRO A 1 176 ? -1.519 9.527 6.365 1.00 92.62 176 PRO A C 1
ATOM 1344 O O . PRO A 1 176 ? -1.327 8.882 5.323 1.00 92.62 176 PRO A O 1
ATOM 1347 N N . PRO A 1 177 ? -0.753 10.606 6.644 1.00 94.25 177 PRO A N 1
ATOM 1348 C CA . PRO A 1 177 ? 0.350 11.001 5.771 1.00 94.25 177 PRO A CA 1
ATOM 1349 C C . PRO A 1 177 ? 1.490 9.976 5.778 1.00 94.25 177 PRO A C 1
ATOM 1351 O O . PRO A 1 177 ? 2.090 9.748 4.726 1.00 94.25 177 PRO A O 1
ATOM 1354 N N . MET A 1 178 ? 1.757 9.306 6.909 1.00 95.25 178 MET A N 1
ATOM 1355 C CA . MET A 1 178 ? 2.751 8.225 6.969 1.00 95.25 178 MET A CA 1
ATOM 1356 C C . MET A 1 178 ? 2.355 7.048 6.073 1.00 95.25 178 MET A C 1
ATOM 1358 O O . MET A 1 178 ? 3.165 6.615 5.254 1.00 95.25 178 MET A O 1
ATOM 1362 N N . ALA A 1 179 ? 1.097 6.601 6.138 1.00 93.31 179 ALA A N 1
ATOM 1363 C CA . ALA A 1 179 ? 0.568 5.559 5.254 1.00 93.31 179 ALA A CA 1
ATOM 1364 C C . ALA A 1 179 ? 0.633 5.966 3.770 1.00 93.31 179 ALA A C 1
ATOM 1366 O O . ALA A 1 179 ? 0.977 5.163 2.900 1.00 93.31 179 ALA A O 1
ATOM 1367 N N . SER A 1 180 ? 0.349 7.235 3.464 1.00 94.75 180 SER A N 1
ATOM 1368 C CA . SER A 1 180 ? 0.408 7.768 2.096 1.00 94.75 180 SER A CA 1
ATOM 1369 C C . SER A 1 180 ? 1.832 7.756 1.536 1.00 94.75 180 SER A C 1
ATOM 1371 O O . SER A 1 180 ? 2.064 7.281 0.421 1.00 94.75 180 SER A O 1
ATOM 1373 N N . LEU A 1 181 ? 2.805 8.227 2.322 1.00 96.88 181 LEU A N 1
ATOM 1374 C CA . LEU A 1 181 ? 4.214 8.218 1.937 1.00 96.88 181 LEU A CA 1
ATOM 1375 C C . LEU A 1 181 ? 4.758 6.785 1.835 1.00 96.88 181 LEU A C 1
ATOM 1377 O O . LEU A 1 181 ? 5.470 6.468 0.880 1.00 96.88 181 LEU A O 1
ATOM 1381 N N . ALA A 1 182 ? 4.371 5.900 2.754 1.00 96.50 182 ALA A N 1
ATOM 1382 C CA . ALA A 1 182 ? 4.718 4.484 2.712 1.00 96.50 182 ALA A CA 1
ATOM 1383 C C . ALA A 1 182 ? 4.231 3.821 1.417 1.00 96.50 182 ALA A C 1
ATOM 1385 O O . ALA A 1 182 ? 5.016 3.198 0.696 1.00 96.50 182 ALA A O 1
ATOM 1386 N N . ALA A 1 183 ? 2.959 4.020 1.066 1.00 95.31 183 ALA A N 1
ATOM 1387 C CA . ALA A 1 183 ? 2.384 3.480 -0.158 1.00 95.31 183 ALA A CA 1
ATOM 1388 C C . ALA A 1 183 ? 3.052 4.041 -1.422 1.00 95.31 183 ALA A C 1
ATOM 1390 O O . ALA A 1 183 ? 3.266 3.291 -2.380 1.00 95.31 183 ALA A O 1
ATOM 1391 N N . LEU A 1 184 ? 3.417 5.329 -1.431 1.00 96.50 184 LEU A N 1
ATOM 1392 C CA . LEU A 1 184 ? 4.152 5.949 -2.534 1.00 96.50 184 LEU A CA 1
ATOM 1393 C C . LEU A 1 184 ? 5.526 5.295 -2.724 1.00 96.50 184 LEU A C 1
ATOM 1395 O O . LEU A 1 184 ? 5.869 4.902 -3.841 1.00 96.50 184 LEU A O 1
ATOM 1399 N N . LEU A 1 185 ? 6.291 5.134 -1.642 1.00 97.12 185 LEU A N 1
ATOM 1400 C CA . LEU A 1 185 ? 7.614 4.507 -1.672 1.00 97.12 185 LEU A CA 1
ATOM 1401 C C . LEU A 1 185 ? 7.540 3.039 -2.105 1.00 97.12 185 LEU A C 1
ATOM 1403 O O . LEU A 1 185 ? 8.302 2.620 -2.979 1.00 97.12 185 LEU A O 1
ATOM 1407 N N . CYS A 1 186 ? 6.585 2.274 -1.570 1.00 95.62 186 CYS A N 1
ATOM 1408 C CA . CYS A 1 186 ? 6.345 0.893 -1.987 1.00 95.62 186 CYS A CA 1
ATOM 1409 C C . CYS A 1 186 ? 5.982 0.809 -3.474 1.00 95.62 186 CYS A C 1
ATOM 1411 O O . CYS A 1 186 ? 6.582 0.029 -4.215 1.00 95.62 186 CYS A O 1
ATOM 1413 N N . SER A 1 187 ? 5.060 1.654 -3.943 1.00 94.44 187 SER A N 1
ATOM 1414 C CA . SER A 1 187 ? 4.647 1.696 -5.352 1.00 94.44 187 SER A CA 1
ATOM 1415 C C . SER A 1 187 ? 5.819 2.040 -6.271 1.00 94.44 187 SER A C 1
ATOM 1417 O O . SER A 1 187 ? 6.048 1.353 -7.268 1.00 94.44 187 SER A O 1
ATOM 1419 N N . ALA A 1 188 ? 6.612 3.051 -5.909 1.00 94.50 188 ALA A N 1
ATOM 1420 C CA . ALA A 1 188 ? 7.826 3.408 -6.633 1.00 94.50 188 ALA A CA 1
ATOM 1421 C C . ALA A 1 188 ? 8.812 2.235 -6.670 1.00 94.50 188 ALA A C 1
ATOM 1423 O O . ALA A 1 188 ? 9.359 1.924 -7.726 1.00 94.50 188 ALA A O 1
ATOM 1424 N N . GLY A 1 189 ? 8.998 1.533 -5.552 1.00 94.31 189 GLY A N 1
ATOM 1425 C CA . GLY A 1 189 ? 9.899 0.393 -5.468 1.00 94.31 189 GLY A CA 1
ATOM 1426 C C . GLY A 1 189 ? 9.474 -0.820 -6.306 1.00 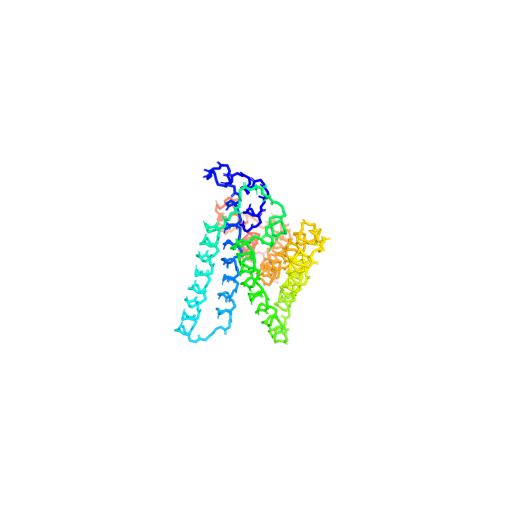94.31 189 GLY A C 1
ATOM 1427 O O . GLY A 1 189 ? 10.342 -1.503 -6.851 1.00 94.31 189 GLY A O 1
ATOM 1428 N N . PHE A 1 190 ? 8.171 -1.051 -6.503 1.00 91.44 190 PHE A N 1
ATOM 1429 C CA . PHE A 1 190 ? 7.670 -2.060 -7.450 1.00 91.44 190 PHE A CA 1
ATOM 1430 C C . PHE A 1 190 ? 7.817 -1.628 -8.916 1.00 91.44 190 PHE A C 1
ATOM 1432 O O . PHE A 1 190 ? 8.129 -2.443 -9.787 1.00 91.44 190 PHE A O 1
ATOM 1439 N N . VAL A 1 191 ? 7.582 -0.347 -9.206 1.00 92.88 191 VAL A N 1
ATOM 1440 C CA . VAL A 1 191 ? 7.555 0.190 -10.573 1.00 92.88 191 VAL A CA 1
ATOM 1441 C C . VAL A 1 191 ? 8.961 0.402 -11.134 1.00 92.88 191 VAL A C 1
ATOM 1443 O O . VAL A 1 191 ? 9.218 0.083 -12.298 1.00 92.88 191 VAL A O 1
ATOM 1446 N N . LEU A 1 192 ? 9.882 0.920 -10.319 1.00 91.06 192 LEU A N 1
ATOM 1447 C CA . LEU A 1 192 ? 11.199 1.386 -10.753 1.00 91.06 192 LEU A CA 1
ATOM 1448 C C . LEU A 1 192 ? 12.033 0.292 -11.444 1.00 91.06 192 LEU A C 1
ATOM 1450 O O . LEU A 1 192 ? 12.517 0.549 -12.547 1.00 91.06 192 LEU A O 1
ATOM 1454 N N . PRO A 1 193 ? 12.181 -0.934 -10.900 1.00 87.62 193 PRO A N 1
ATOM 1455 C CA . PRO A 1 193 ? 12.980 -1.972 -11.552 1.00 87.62 193 PRO A CA 1
ATOM 1456 C C . PRO A 1 193 ? 12.381 -2.435 -12.884 1.00 87.62 193 PRO A C 1
ATOM 1458 O O . PRO A 1 193 ? 13.117 -2.867 -13.766 1.00 87.62 193 PRO A O 1
ATOM 1461 N N . ARG A 1 194 ? 11.052 -2.337 -13.033 1.00 87.44 194 ARG A N 1
ATOM 1462 C CA . ARG A 1 194 ? 10.316 -2.864 -14.187 1.00 87.44 194 ARG A CA 1
ATOM 1463 C C . ARG A 1 194 ? 10.196 -1.858 -15.326 1.00 87.44 194 ARG A C 1
ATOM 1465 O O . ARG A 1 194 ? 10.425 -2.219 -16.473 1.00 87.44 194 ARG A O 1
ATOM 1472 N N . LEU A 1 195 ? 9.812 -0.617 -15.029 1.00 87.50 195 LEU A N 1
ATOM 1473 C CA . LEU A 1 195 ? 9.478 0.370 -16.061 1.00 87.50 195 LEU A CA 1
ATOM 1474 C C . LEU A 1 195 ? 10.637 1.299 -16.410 1.00 87.50 195 LEU A C 1
ATOM 1476 O O . LEU A 1 195 ? 10.685 1.803 -17.530 1.00 87.50 195 LEU A O 1
ATOM 1480 N N . LEU A 1 196 ? 11.590 1.518 -15.498 1.00 87.44 196 LEU A N 1
ATOM 1481 C CA . LEU A 1 196 ? 12.682 2.459 -15.748 1.00 87.44 196 LEU A CA 1
ATOM 1482 C C . LEU A 1 196 ? 13.585 2.048 -16.927 1.00 87.44 196 LEU A C 1
ATOM 1484 O O . LEU A 1 196 ? 13.923 2.930 -17.720 1.00 87.44 196 LEU A O 1
ATOM 1488 N N . PRO A 1 197 ? 13.967 0.763 -17.108 1.00 87.56 197 PRO A N 1
ATOM 1489 C CA . PRO A 1 197 ? 14.737 0.352 -18.281 1.00 87.56 197 PRO A CA 1
ATOM 1490 C C . PRO A 1 197 ? 13.987 0.625 -19.590 1.00 87.56 197 PRO A C 1
ATOM 1492 O O . PRO A 1 197 ? 14.552 1.218 -20.509 1.00 87.56 197 PRO A O 1
ATOM 1495 N N . SER A 1 198 ? 12.700 0.272 -19.647 1.00 86.38 198 SER A N 1
ATOM 1496 C CA . SER A 1 198 ? 11.850 0.493 -20.820 1.00 86.38 198 SER A CA 1
ATOM 1497 C C . SER A 1 198 ? 11.656 1.981 -21.114 1.00 86.38 198 SER A C 1
ATOM 1499 O O . SER A 1 198 ? 11.805 2.398 -22.258 1.00 86.38 198 SER A O 1
ATOM 1501 N N . ALA A 1 199 ? 11.399 2.807 -20.096 1.00 87.12 199 ALA A N 1
ATOM 1502 C CA . ALA A 1 199 ? 11.255 4.253 -20.254 1.00 87.12 199 ALA A CA 1
ATOM 1503 C C . ALA A 1 199 ? 12.545 4.900 -20.780 1.00 87.12 199 ALA A C 1
ATOM 1505 O O . ALA A 1 199 ? 12.505 5.686 -21.726 1.00 87.12 199 ALA A O 1
ATOM 1506 N N . ARG A 1 200 ? 13.706 4.509 -20.232 1.00 89.06 200 ARG A N 1
ATOM 1507 C CA . ARG A 1 200 ? 15.015 4.969 -20.721 1.00 89.06 200 ARG A CA 1
ATOM 1508 C C . ARG A 1 200 ? 15.264 4.554 -22.169 1.00 89.06 200 ARG A C 1
ATOM 1510 O O . ARG A 1 200 ? 15.797 5.357 -22.928 1.00 89.06 200 ARG A O 1
ATOM 1517 N N . ALA A 1 201 ? 14.876 3.338 -22.557 1.00 88.94 201 ALA A N 1
ATOM 1518 C CA . ALA A 1 201 ? 14.984 2.883 -23.941 1.00 88.94 201 ALA A CA 1
ATOM 1519 C C . ALA A 1 201 ? 14.126 3.741 -24.886 1.00 88.94 201 ALA A C 1
ATOM 1521 O O . ALA A 1 201 ? 14.628 4.195 -25.909 1.00 88.94 201 ALA A O 1
ATOM 1522 N N . GLN A 1 202 ? 12.881 4.057 -24.509 1.00 89.94 202 GLN A N 1
ATOM 1523 C CA . GLN A 1 202 ? 12.026 4.951 -25.302 1.00 89.94 202 GLN A CA 1
ATOM 1524 C C . GLN A 1 202 ? 12.599 6.371 -25.408 1.00 89.94 202 GLN A C 1
ATOM 1526 O O . GLN A 1 202 ? 12.536 6.986 -26.470 1.00 89.94 202 GLN A O 1
ATOM 1531 N N . TRP A 1 203 ? 13.179 6.902 -24.329 1.00 91.44 203 TRP A N 1
ATOM 1532 C CA . TRP A 1 203 ? 13.783 8.238 -24.338 1.00 91.44 203 TRP A CA 1
ATOM 1533 C C . TRP A 1 203 ? 15.026 8.321 -25.219 1.00 91.44 203 TRP A C 1
ATOM 1535 O O . TRP A 1 203 ? 15.154 9.266 -25.995 1.00 91.44 203 TRP A O 1
ATOM 1545 N N . ARG A 1 204 ? 15.918 7.326 -25.137 1.00 92.62 204 ARG A N 1
ATOM 1546 C CA . ARG A 1 204 ? 17.074 7.240 -26.042 1.00 92.62 204 ARG A CA 1
ATOM 1547 C C . ARG A 1 204 ? 16.616 7.117 -27.485 1.00 92.62 204 ARG A C 1
ATOM 1549 O O . ARG A 1 204 ? 17.047 7.911 -28.309 1.00 92.62 204 ARG A O 1
ATOM 1556 N N . ALA A 1 205 ? 15.642 6.244 -27.743 1.00 91.00 205 ALA A N 1
ATOM 1557 C CA . ALA A 1 205 ? 15.108 6.068 -29.082 1.00 91.00 205 ALA A CA 1
ATOM 1558 C C . ALA A 1 205 ? 14.514 7.359 -29.663 1.00 91.00 205 ALA A C 1
ATOM 1560 O O . ALA A 1 205 ? 14.663 7.631 -30.849 1.00 91.00 205 ALA A O 1
ATOM 1561 N N . LEU A 1 206 ? 13.880 8.196 -28.836 1.00 91.50 206 LEU A N 1
ATOM 1562 C CA . LEU A 1 206 ? 13.406 9.512 -29.265 1.00 91.50 206 LEU A CA 1
ATOM 1563 C C . LEU A 1 206 ? 14.563 10.459 -29.626 1.00 91.50 206 LEU A C 1
ATOM 1565 O O . LEU A 1 206 ? 14.459 11.213 -30.595 1.00 91.50 206 LEU A O 1
ATOM 1569 N N . GLY A 1 207 ? 15.649 10.432 -28.849 1.00 92.50 207 GLY A N 1
ATOM 1570 C CA . GLY A 1 207 ? 16.869 11.188 -29.129 1.00 92.50 207 GLY A CA 1
ATOM 1571 C C . GLY A 1 207 ? 17.524 10.756 -30.440 1.00 92.50 207 GLY A C 1
ATOM 1572 O O . GLY A 1 207 ? 17.779 11.598 -31.299 1.00 92.50 207 GLY A O 1
ATOM 1573 N N . ASP A 1 208 ? 17.710 9.453 -30.628 1.00 92.50 208 ASP A N 1
ATOM 1574 C CA . ASP A 1 208 ? 18.307 8.872 -31.834 1.00 92.50 208 ASP A CA 1
ATOM 1575 C C . ASP A 1 208 ? 17.417 9.110 -33.060 1.00 92.50 208 ASP A C 1
ATOM 1577 O O . ASP A 1 208 ? 17.897 9.528 -34.113 1.00 92.50 208 ASP A O 1
ATOM 1581 N N . TYR A 1 209 ? 16.094 9.010 -32.900 1.00 89.94 209 TYR A N 1
ATOM 1582 C CA . TYR A 1 209 ? 15.136 9.345 -33.954 1.00 89.94 209 TYR A CA 1
ATOM 1583 C C . TYR A 1 209 ? 15.281 10.800 -34.411 1.00 89.94 209 TYR A C 1
ATOM 1585 O O . TYR A 1 209 ? 15.240 11.074 -35.613 1.00 89.94 209 TYR A O 1
ATOM 1593 N N . ARG A 1 210 ? 15.462 11.741 -33.472 1.00 91.31 210 ARG A N 1
ATOM 1594 C CA . ARG A 1 210 ? 15.714 13.158 -33.787 1.00 91.31 210 ARG A CA 1
ATOM 1595 C C . ARG A 1 210 ? 17.078 13.359 -34.448 1.00 91.31 210 ARG A C 1
ATOM 1597 O O . ARG A 1 210 ? 17.160 14.127 -35.399 1.00 91.31 210 ARG A O 1
ATOM 1604 N N . ARG A 1 211 ? 18.119 12.652 -33.998 1.00 92.75 211 ARG A N 1
ATOM 1605 C CA . ARG A 1 211 ? 19.471 12.712 -34.582 1.00 92.75 211 ARG A CA 1
ATOM 1606 C C . ARG A 1 211 ? 19.526 12.179 -36.013 1.00 92.75 211 ARG A C 1
ATOM 1608 O O . ARG A 1 211 ? 20.245 12.740 -36.826 1.00 92.75 211 ARG A O 1
ATOM 1615 N N . LEU A 1 212 ? 18.729 11.163 -36.338 1.00 92.69 212 LEU A N 1
ATOM 1616 C CA . LEU A 1 212 ? 18.610 10.613 -37.694 1.00 92.69 212 LEU A CA 1
ATOM 1617 C C . LEU A 1 212 ? 17.690 11.432 -38.613 1.00 92.69 212 LEU A C 1
ATOM 1619 O O . LEU A 1 212 ? 17.583 11.127 -39.799 1.00 92.69 212 LEU A O 1
ATOM 1623 N N . ALA A 1 213 ? 17.007 12.464 -38.105 1.00 91.12 213 ALA A N 1
ATOM 1624 C CA . ALA A 1 213 ? 16.073 13.258 -38.904 1.00 91.12 213 ALA A CA 1
ATOM 1625 C C . ALA A 1 213 ? 16.725 14.003 -40.092 1.00 91.12 213 ALA A C 1
ATOM 1627 O O . ALA A 1 213 ? 16.126 13.986 -41.172 1.00 91.12 213 ALA A O 1
ATOM 1628 N N . PRO A 1 214 ? 17.919 14.620 -39.962 1.00 92.69 214 PRO A N 1
ATOM 1629 C CA . PRO A 1 214 ? 18.589 15.269 -41.089 1.00 92.69 214 PRO A CA 1
ATOM 1630 C C . PRO A 1 214 ? 18.965 14.270 -42.186 1.00 92.69 214 PRO A C 1
ATOM 1632 O O . PRO A 1 214 ? 18.625 14.485 -43.345 1.00 92.69 214 PRO A O 1
ATOM 1635 N N . LEU A 1 215 ? 19.567 13.134 -41.810 1.00 91.00 215 LEU A N 1
ATOM 1636 C CA . LEU A 1 215 ? 19.923 12.068 -42.749 1.00 91.00 215 LEU A CA 1
ATOM 1637 C C . LEU A 1 215 ? 18.684 11.527 -43.467 1.00 91.00 215 LEU A C 1
ATOM 1639 O O . LEU A 1 215 ? 18.664 11.452 -44.690 1.00 91.00 215 LEU A O 1
ATOM 1643 N N . TRP A 1 216 ? 17.617 11.235 -42.719 1.00 90.81 216 TRP A N 1
ATOM 1644 C CA . TRP A 1 216 ? 16.341 10.816 -43.297 1.00 90.81 216 TRP A CA 1
ATOM 1645 C C . TRP A 1 216 ? 15.807 11.823 -44.319 1.00 90.81 216 TRP A C 1
ATOM 1647 O O . TRP A 1 216 ? 15.311 11.429 -45.367 1.00 90.81 216 TRP A O 1
ATOM 1657 N N . THR A 1 217 ? 15.922 13.123 -44.045 1.00 90.19 217 THR A N 1
ATOM 1658 C CA . THR A 1 217 ? 15.438 14.168 -44.959 1.00 90.19 217 THR A CA 1
ATOM 1659 C C . THR A 1 217 ? 16.180 14.154 -46.296 1.00 90.19 217 THR A C 1
ATOM 1661 O O . THR A 1 217 ? 15.560 14.441 -47.316 1.00 90.19 217 THR A O 1
ATOM 1664 N N . LEU A 1 218 ? 17.459 13.769 -46.300 1.00 90.06 218 LEU A N 1
ATOM 1665 C CA . LEU A 1 218 ? 18.275 13.658 -47.511 1.00 90.06 218 LEU A CA 1
ATOM 1666 C C . LEU A 1 218 ? 17.947 12.402 -48.329 1.00 90.06 218 LEU A C 1
ATOM 1668 O O . LEU A 1 218 ? 17.904 12.469 -49.551 1.00 90.06 218 LEU A O 1
ATOM 1672 N N . VAL A 1 219 ? 17.693 11.267 -47.669 1.00 90.06 219 VAL A N 1
ATOM 1673 C CA . VAL A 1 219 ? 17.563 9.962 -48.350 1.00 90.06 219 VAL A CA 1
ATOM 1674 C C . VAL A 1 219 ? 16.113 9.509 -48.577 1.00 90.06 219 VAL A C 1
ATOM 1676 O O . VAL A 1 219 ? 15.866 8.568 -49.329 1.00 90.06 219 VAL A O 1
ATOM 1679 N N . ARG A 1 220 ? 15.121 10.175 -47.964 1.00 86.00 220 ARG A N 1
ATOM 1680 C CA . ARG A 1 220 ? 13.697 9.766 -48.001 1.00 86.00 220 ARG A CA 1
ATOM 1681 C C . ARG A 1 220 ? 13.083 9.652 -49.395 1.00 86.00 220 ARG A C 1
ATOM 1683 O O . ARG A 1 220 ? 12.092 8.949 -49.534 1.00 86.00 220 ARG A O 1
ATOM 1690 N N . SER A 1 221 ? 13.593 10.376 -50.392 1.00 85.44 221 SER A N 1
ATOM 1691 C CA . SER A 1 221 ? 13.077 10.329 -51.768 1.00 85.44 221 SER A CA 1
ATOM 1692 C C . SER A 1 221 ? 13.489 9.061 -52.514 1.00 85.44 221 SER A C 1
ATOM 1694 O O . SER A 1 221 ? 12.835 8.711 -53.490 1.00 85.44 221 SER A O 1
ATOM 1696 N N . VAL A 1 222 ? 14.552 8.393 -52.058 1.00 86.25 222 VAL A N 1
ATOM 1697 C CA . VAL A 1 222 ? 15.139 7.203 -52.695 1.00 86.25 222 VAL A CA 1
ATOM 1698 C C . VAL A 1 222 ? 14.781 5.919 -51.935 1.00 86.25 222 VAL A C 1
ATOM 1700 O O . VAL A 1 222 ? 14.905 4.825 -52.471 1.00 86.25 222 VAL A O 1
ATOM 1703 N N . SER A 1 223 ? 14.306 6.037 -50.691 1.00 79.44 223 SER A N 1
ATOM 1704 C CA . SER A 1 223 ? 13.883 4.893 -49.876 1.00 79.44 223 SER A CA 1
ATOM 1705 C C . SER A 1 223 ? 12.737 4.116 -50.536 1.00 79.44 223 SER A C 1
ATOM 1707 O O . SER A 1 223 ? 11.706 4.701 -50.875 1.00 79.44 223 SER A O 1
ATOM 1709 N N . THR A 1 224 ? 12.891 2.795 -50.657 1.00 79.06 224 THR A N 1
ATOM 1710 C CA . THR A 1 224 ? 11.849 1.875 -51.147 1.00 79.06 224 THR A CA 1
ATOM 1711 C C . THR A 1 224 ? 11.106 1.167 -50.012 1.00 79.06 224 THR A C 1
ATOM 1713 O O . THR A 1 224 ? 10.214 0.348 -50.250 1.00 79.06 224 THR A O 1
ATOM 1716 N N . ALA A 1 225 ? 11.433 1.514 -48.763 1.00 76.69 225 ALA A N 1
ATOM 1717 C CA . ALA A 1 225 ? 10.867 0.891 -47.584 1.00 76.69 225 ALA A CA 1
ATOM 1718 C C . ALA A 1 225 ? 9.329 1.035 -47.528 1.00 76.69 225 ALA A C 1
ATOM 1720 O O . ALA A 1 225 ? 8.774 2.078 -47.901 1.00 76.69 225 ALA A O 1
ATOM 1721 N N . PRO A 1 226 ? 8.613 0.014 -47.014 1.00 74.25 226 PRO A N 1
ATOM 1722 C CA . PRO A 1 226 ? 7.162 0.059 -46.880 1.00 74.25 226 PRO A CA 1
ATOM 1723 C C . PRO A 1 226 ? 6.686 1.262 -46.061 1.00 74.25 226 PRO A C 1
ATOM 1725 O O . PRO A 1 226 ? 7.355 1.701 -45.117 1.00 74.25 226 PRO A O 1
ATOM 1728 N N . LYS A 1 227 ? 5.478 1.751 -46.381 1.00 71.31 227 LYS A N 1
ATOM 1729 C CA . LYS A 1 227 ? 4.826 2.837 -45.633 1.00 71.31 227 LYS A CA 1
ATOM 1730 C C . LYS A 1 227 ? 4.872 2.554 -44.125 1.00 71.31 227 LYS A C 1
ATOM 1732 O O . LYS A 1 227 ? 4.672 1.406 -43.717 1.00 71.31 227 LYS A O 1
ATOM 1737 N N . PRO A 1 228 ? 5.100 3.588 -43.294 1.00 69.88 228 PRO A N 1
ATOM 1738 C CA . PRO A 1 228 ? 5.137 3.404 -41.854 1.00 69.88 228 PRO A CA 1
ATOM 1739 C C . PRO A 1 228 ? 3.810 2.799 -41.379 1.00 69.88 228 PRO A C 1
ATOM 1741 O O . PRO A 1 228 ? 2.759 3.127 -41.943 1.00 69.88 228 PRO A O 1
ATOM 1744 N N . PRO A 1 229 ? 3.826 1.943 -40.341 1.00 67.69 229 PRO A N 1
ATOM 1745 C CA . PRO A 1 229 ? 2.597 1.353 -39.828 1.00 67.69 229 PRO A CA 1
ATOM 1746 C C . PRO A 1 229 ? 1.600 2.465 -39.459 1.00 67.69 229 PRO A C 1
ATOM 1748 O O . PRO A 1 229 ? 1.955 3.419 -38.772 1.00 67.69 229 PRO A O 1
ATOM 1751 N N . THR A 1 230 ? 0.344 2.370 -39.892 1.00 62.56 230 THR A N 1
ATOM 1752 C CA . THR A 1 230 ? -0.659 3.454 -39.798 1.00 62.56 230 THR A CA 1
ATOM 1753 C C . THR A 1 230 ? -1.314 3.588 -38.415 1.00 62.56 230 THR A C 1
ATOM 1755 O O . THR A 1 230 ? -2.484 3.940 -38.290 1.00 62.56 230 THR A O 1
ATOM 1758 N N . GLY A 1 231 ? -0.571 3.303 -37.345 1.00 68.88 231 GLY A N 1
ATOM 1759 C CA . GLY A 1 231 ? -1.055 3.466 -35.977 1.00 68.88 231 GLY A CA 1
ATOM 1760 C C . GLY A 1 231 ? -1.030 4.932 -35.543 1.00 68.88 231 GLY A C 1
ATOM 1761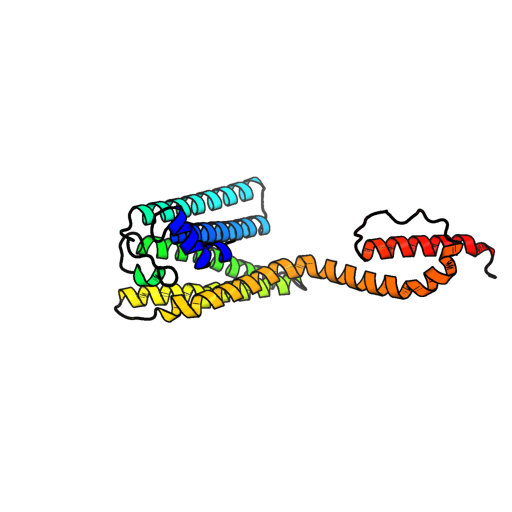 O O . GLY A 1 231 ? 0.034 5.549 -35.527 1.00 68.88 231 GLY A O 1
ATOM 1762 N N . TRP A 1 232 ? -2.180 5.471 -35.127 1.00 67.19 232 TRP A N 1
ATOM 1763 C CA . TRP A 1 232 ? -2.313 6.820 -34.549 1.00 67.19 232 TRP A CA 1
ATOM 1764 C C . TRP A 1 232 ? -1.378 7.074 -33.349 1.00 67.19 232 TRP A C 1
ATOM 1766 O O . TRP A 1 232 ? -0.935 8.200 -33.132 1.00 67.19 232 TRP A O 1
ATOM 1776 N N . TRP A 1 233 ? -0.998 6.016 -32.625 1.00 68.44 233 TRP A N 1
ATOM 1777 C CA . TRP A 1 233 ? 0.035 6.038 -31.592 1.00 68.44 233 TRP A CA 1
ATOM 1778 C C . TRP A 1 233 ? 1.103 4.978 -31.860 1.00 68.44 233 TRP A C 1
ATOM 1780 O O . TRP A 1 233 ? 0.804 3.797 -32.014 1.00 68.44 233 TRP A O 1
ATOM 1790 N N . GLN A 1 234 ? 2.367 5.404 -31.868 1.00 79.00 234 GLN A N 1
ATOM 1791 C CA . GLN A 1 234 ? 3.528 4.521 -31.956 1.00 79.00 234 GLN A CA 1
ATOM 1792 C C . GLN A 1 234 ? 4.565 4.931 -30.922 1.00 79.00 234 GLN A C 1
ATOM 1794 O O . GLN A 1 234 ? 4.849 6.120 -30.751 1.00 79.00 234 GLN A O 1
ATOM 1799 N N . LEU A 1 235 ? 5.155 3.935 -30.269 1.00 85.06 235 LEU A N 1
ATOM 1800 C CA . LEU A 1 235 ? 6.242 4.151 -29.328 1.00 85.06 235 LEU A CA 1
ATOM 1801 C C . LEU A 1 235 ? 7.483 4.704 -30.056 1.00 85.06 235 LEU A C 1
ATOM 1803 O O . LEU A 1 235 ? 7.750 4.297 -31.192 1.00 85.06 235 LEU A O 1
ATOM 1807 N N . PRO A 1 236 ? 8.267 5.596 -29.418 1.00 86.44 236 PRO A N 1
ATOM 1808 C CA . PRO A 1 236 ? 9.490 6.151 -29.999 1.00 86.44 236 PRO A CA 1
ATOM 1809 C C . PRO A 1 236 ? 10.442 5.104 -30.581 1.00 86.44 236 PRO A C 1
ATOM 1811 O O . PRO A 1 236 ? 11.002 5.319 -31.649 1.00 86.44 236 PRO A O 1
ATOM 1814 N N . GLN A 1 237 ? 10.578 3.952 -29.924 1.00 88.12 237 GLN A N 1
ATOM 1815 C CA . GLN A 1 237 ? 11.436 2.868 -30.395 1.00 88.12 237 GLN A CA 1
ATOM 1816 C C . GLN A 1 237 ? 10.950 2.235 -31.702 1.00 88.12 237 GLN A C 1
ATOM 1818 O O . GLN A 1 237 ? 11.766 1.969 -32.576 1.00 88.12 237 GLN A O 1
ATOM 1823 N N . ALA A 1 238 ? 9.638 2.067 -31.884 1.00 86.81 238 ALA A N 1
ATOM 1824 C CA . ALA A 1 238 ? 9.084 1.565 -33.142 1.00 86.81 238 ALA A CA 1
ATOM 1825 C C . ALA A 1 238 ? 9.283 2.576 -34.287 1.00 86.81 238 ALA A C 1
ATOM 1827 O O . ALA A 1 238 ? 9.614 2.197 -35.409 1.00 86.81 238 ALA A O 1
ATOM 1828 N N . ARG A 1 239 ? 9.145 3.877 -33.990 1.00 87.25 239 ARG A N 1
ATOM 1829 C CA . ARG A 1 239 ? 9.409 4.961 -34.955 1.00 87.25 239 ARG A CA 1
ATOM 1830 C C . ARG A 1 239 ? 10.880 5.026 -35.362 1.00 87.25 239 ARG A C 1
ATOM 1832 O O . ARG A 1 239 ? 11.175 5.251 -36.533 1.00 87.25 239 ARG A O 1
ATOM 1839 N N . LEU A 1 240 ? 11.785 4.842 -34.399 1.00 89.62 240 LEU A N 1
ATOM 1840 C CA . LEU A 1 240 ? 13.221 4.757 -34.651 1.00 89.62 240 LEU A CA 1
ATOM 1841 C C . LEU A 1 240 ? 13.547 3.568 -35.553 1.00 89.62 240 LEU A C 1
ATOM 1843 O O . LEU A 1 240 ? 14.135 3.780 -36.605 1.00 89.62 240 LEU A O 1
ATOM 1847 N N . GLN A 1 241 ? 13.092 2.366 -35.192 1.00 89.69 241 GLN A N 1
ATOM 1848 C CA . GLN A 1 241 ? 13.344 1.148 -35.966 1.00 89.69 241 GLN A CA 1
ATOM 1849 C C . GLN A 1 241 ? 12.879 1.286 -37.418 1.00 89.69 241 GLN A C 1
ATOM 1851 O O . GLN A 1 241 ? 13.623 0.964 -38.339 1.00 89.69 241 GLN A O 1
ATOM 1856 N N . TRP A 1 242 ? 11.679 1.828 -37.646 1.00 88.88 242 TRP A N 1
ATOM 1857 C CA . TRP A 1 242 ? 11.199 2.056 -39.010 1.00 88.88 242 TRP A CA 1
ATOM 1858 C C . TRP A 1 242 ? 12.085 3.047 -39.781 1.00 88.88 242 TRP A C 1
ATOM 1860 O O . TRP A 1 242 ? 12.408 2.810 -40.946 1.00 88.88 242 TRP A O 1
ATOM 187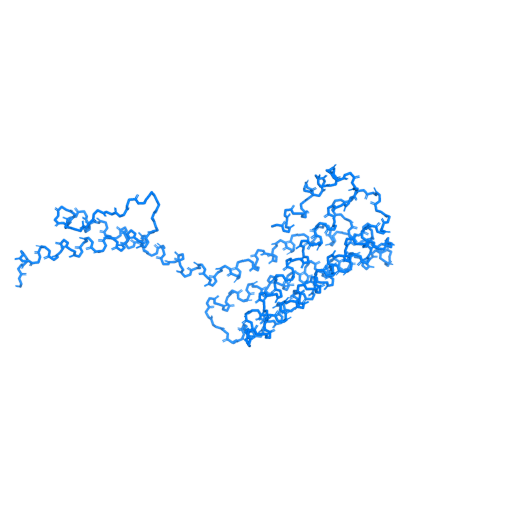0 N N . ARG A 1 243 ? 12.517 4.141 -39.140 1.00 90.06 243 ARG A N 1
ATOM 1871 C CA . ARG A 1 243 ? 13.409 5.128 -39.765 1.00 90.06 243 ARG A CA 1
ATOM 1872 C C . ARG A 1 243 ? 14.788 4.538 -40.071 1.00 90.06 243 ARG A C 1
ATOM 1874 O O . ARG A 1 243 ? 15.318 4.825 -41.135 1.00 90.06 243 ARG A O 1
ATOM 1881 N N . GLU A 1 244 ? 15.348 3.721 -39.184 1.00 92.12 244 GLU A N 1
ATOM 1882 C CA . GLU A 1 244 ? 16.632 3.039 -39.400 1.00 92.12 244 GLU A CA 1
ATOM 1883 C C . GLU A 1 244 ? 16.572 2.101 -40.608 1.00 92.12 244 GLU A C 1
ATOM 1885 O O . GLU A 1 244 ? 17.413 2.210 -41.498 1.00 92.12 244 GLU A O 1
ATOM 1890 N N . VAL A 1 245 ? 15.536 1.258 -40.693 1.00 90.19 245 VAL A N 1
ATOM 1891 C CA . VAL A 1 245 ? 15.303 0.376 -41.850 1.00 90.19 245 VAL A CA 1
ATOM 1892 C C . VAL A 1 245 ? 15.148 1.193 -43.133 1.00 90.19 245 VAL A C 1
ATOM 1894 O O . VAL A 1 245 ? 15.763 0.873 -44.145 1.00 90.19 245 VAL A O 1
ATOM 1897 N N . SER A 1 246 ? 14.380 2.284 -43.086 1.00 89.31 246 SER A N 1
ATOM 1898 C CA . SER A 1 246 ? 14.123 3.119 -44.267 1.00 89.31 246 SER A CA 1
ATOM 1899 C C . SER A 1 246 ? 15.371 3.857 -44.761 1.00 89.31 246 SER A C 1
ATOM 1901 O O . SER A 1 246 ? 15.569 3.988 -45.969 1.00 89.31 246 SER A O 1
ATOM 1903 N N . ILE A 1 247 ? 16.222 4.331 -43.843 1.00 90.31 247 ILE A N 1
ATOM 1904 C CA . ILE A 1 247 ? 17.520 4.931 -44.180 1.00 90.31 247 ILE A CA 1
ATOM 1905 C C . ILE A 1 247 ? 18.456 3.869 -44.759 1.00 90.31 247 ILE A C 1
ATOM 1907 O O . ILE A 1 247 ? 19.089 4.127 -45.777 1.00 90.31 247 ILE A O 1
ATOM 1911 N N . HIS A 1 248 ? 18.546 2.690 -44.137 1.00 90.62 248 HIS A N 1
ATOM 1912 C CA . HIS A 1 248 ? 19.421 1.613 -44.603 1.00 90.62 248 HIS A CA 1
ATOM 1913 C C . HIS A 1 248 ? 19.067 1.167 -46.025 1.00 90.62 248 HIS A C 1
ATOM 1915 O O . HIS A 1 248 ? 19.949 1.058 -46.868 1.00 90.62 248 HIS A O 1
ATOM 1921 N N . ASP A 1 249 ? 17.776 1.004 -46.306 1.00 91.06 249 ASP A N 1
ATOM 1922 C CA . ASP A 1 249 ? 17.271 0.668 -47.636 1.00 91.06 249 ASP A CA 1
ATOM 1923 C C . ASP A 1 249 ? 17.622 1.740 -48.683 1.00 91.06 249 ASP A C 1
ATOM 1925 O O . ASP A 1 249 ? 18.135 1.433 -49.757 1.00 91.06 249 ASP A O 1
ATOM 1929 N N . ALA A 1 250 ? 17.449 3.020 -48.339 1.00 89.88 250 ALA A N 1
ATOM 1930 C CA . ALA A 1 250 ? 17.831 4.117 -49.224 1.00 89.88 250 ALA A CA 1
ATOM 1931 C C . ALA A 1 250 ? 19.346 4.152 -49.495 1.00 89.88 250 ALA A C 1
ATOM 1933 O O . ALA A 1 250 ? 19.769 4.433 -50.613 1.00 89.88 250 ALA A O 1
ATOM 1934 N N . LEU A 1 251 ? 20.171 3.849 -48.487 1.00 90.19 251 LEU A N 1
ATOM 1935 C CA . LEU A 1 25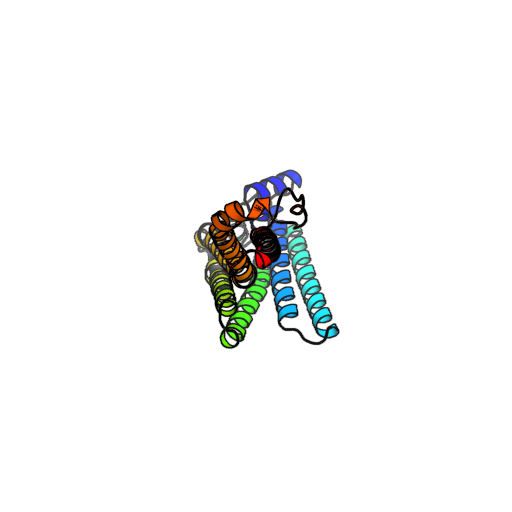1 ? 21.623 3.768 -48.649 1.00 90.19 251 LEU A CA 1
ATOM 1936 C C . LEU A 1 251 ? 22.040 2.572 -49.514 1.00 90.19 251 LEU A C 1
ATOM 1938 O O . LEU A 1 251 ? 22.957 2.720 -50.315 1.00 90.19 251 LEU A O 1
ATOM 1942 N N . LEU A 1 252 ? 21.364 1.424 -49.407 1.00 88.81 252 LEU A N 1
ATOM 1943 C CA . LEU A 1 252 ? 21.595 0.275 -50.292 1.00 88.81 252 LEU A CA 1
ATOM 1944 C C . LEU A 1 252 ? 21.242 0.597 -51.748 1.00 88.81 252 LEU A C 1
ATOM 1946 O O . LEU A 1 252 ? 21.996 0.240 -52.648 1.00 88.81 252 LEU A O 1
ATOM 1950 N N . ALA A 1 253 ? 20.142 1.315 -51.982 1.00 87.38 253 ALA A N 1
ATOM 1951 C CA . ALA A 1 253 ? 19.767 1.768 -53.321 1.00 87.38 253 ALA A CA 1
ATOM 1952 C C . ALA A 1 253 ? 20.780 2.767 -53.913 1.00 87.38 253 ALA A C 1
ATOM 1954 O O . ALA A 1 253 ? 21.003 2.783 -55.122 1.00 87.38 253 ALA A O 1
ATOM 1955 N N . LEU A 1 254 ? 21.411 3.585 -53.063 1.00 87.44 254 LEU A N 1
ATOM 1956 C CA . LEU A 1 254 ? 22.448 4.541 -53.458 1.00 87.44 254 LEU A CA 1
ATOM 1957 C C . LEU A 1 254 ? 23.850 3.923 -53.558 1.00 87.44 254 LEU A C 1
ATOM 1959 O O . LEU A 1 254 ? 24.717 4.526 -54.183 1.00 87.44 254 LEU A O 1
ATOM 1963 N N . ALA A 1 255 ? 24.073 2.735 -52.985 1.00 88.19 255 ALA A N 1
ATOM 1964 C CA . ALA A 1 255 ? 25.375 2.069 -52.937 1.00 88.19 255 ALA A CA 1
ATOM 1965 C C . ALA A 1 255 ? 26.106 1.990 -54.295 1.00 88.19 255 ALA A C 1
ATOM 1967 O O . ALA A 1 255 ? 27.298 2.282 -54.314 1.00 88.19 255 ALA A O 1
ATOM 1968 N N . PRO A 1 256 ? 25.439 1.688 -55.432 1.00 87.25 256 PRO A N 1
ATOM 1969 C CA . PRO A 1 256 ? 26.094 1.634 -56.744 1.00 87.25 256 PRO A CA 1
ATOM 1970 C C . PRO A 1 256 ? 26.586 2.986 -57.284 1.00 87.25 256 PRO A C 1
ATOM 1972 O O . PRO A 1 256 ? 27.296 3.009 -58.284 1.00 87.25 256 PRO A O 1
ATOM 1975 N N . TYR A 1 257 ? 26.169 4.100 -56.676 1.00 84.00 257 TYR A N 1
ATOM 1976 C CA . TYR A 1 257 ? 26.488 5.462 -57.111 1.00 84.00 257 TYR A CA 1
ATOM 1977 C C . TYR A 1 257 ? 27.535 6.149 -56.224 1.00 84.00 257 TYR A C 1
ATOM 1979 O O . TYR A 1 257 ? 27.856 7.312 -56.460 1.00 84.00 257 TYR A O 1
ATOM 1987 N N . PHE A 1 258 ? 28.040 5.468 -55.190 1.00 83.81 258 PHE A N 1
ATOM 1988 C CA . PHE A 1 258 ? 29.166 5.956 -54.401 1.00 83.81 258 PHE A CA 1
ATOM 1989 C C . PHE A 1 258 ? 30.478 5.460 -55.013 1.00 83.81 258 PHE A C 1
ATOM 1991 O O . PHE A 1 258 ? 30.622 4.269 -55.283 1.00 83.81 258 PHE A O 1
ATOM 1998 N N . ASP A 1 259 ? 31.432 6.371 -55.207 1.00 78.81 259 ASP A N 1
ATOM 1999 C CA . ASP A 1 259 ? 32.790 6.010 -55.611 1.00 78.81 259 ASP A CA 1
ATOM 2000 C C . ASP A 1 259 ? 33.460 5.202 -54.483 1.00 78.81 259 ASP A C 1
ATOM 2002 O O . ASP A 1 259 ? 33.409 5.596 -53.312 1.00 78.81 259 ASP A O 1
ATOM 2006 N N . HIS A 1 260 ? 34.040 4.052 -54.839 1.00 58.97 260 HIS A N 1
ATOM 2007 C CA . HIS A 1 260 ? 34.795 3.180 -53.933 1.00 58.97 260 HIS A CA 1
ATOM 2008 C C . HIS A 1 260 ? 36.222 3.675 -53.694 1.00 58.97 260 HIS A C 1
ATOM 2010 O O . HIS A 1 260 ? 36.866 4.124 -54.669 1.00 58.97 260 HIS A O 1
#

Secondary structure (DSSP, 8-state):
-HHHHTSHHHHHHHHHHHT-TTTHHHHHHHHHHHHHHHHHHHHHHHH---HHHHHHHHHHHHHHHHHHHHHHHHHHHHS---S--SSSHHHHTTTSTTHHHHHHHHHHHHHHHHHHHHHHHHHHHHH--HHHHHHHHHHHHHHHHIIIIIIHHHHHHHHHHHTT---HHIIIIIHHHHHHHHHHHHHHHHHHHHHHHHHHHHHHHHHHHHHTHHHHHHHTTT--PPPPP--SS--HHHHHHHHHHHHHHHHHHHGGGS--

Sequence (260 aa):
LVFVCAAPATLATVNRLTGVPNFGAPLTYGMLSAYSCSVLVLLINWRGGSRERVRRLVLRCMAAYGLLIAAIVVLFLLAEADTERLNDLDTYYANTPFMREMILLYLLGHSAAMLAMCTVCVKWGREVGGLLRTGLRLILVGSLLDVVGFQVAKYTAVVARWTGHDLDFLSTTLAPPMASLAALLCSAGFVLPRLLPSARAQWRALGDYRRLAPLWTLVRSVSTAPKPPTGWWQLPQARLQWREVSIHDALLALAPYFDH

Radius of gyration: 27.27 Å; chains: 1; bounding box: 63×43×87 Å

Foldseek 3Di:
DLCCLLDLVNQVVVCVVVVHARPSVLVNLLVLLVVLLVLVLVVLVVVDDDPVVSVVVNVVSCVVSVVLSVLLVVLVVVWPDRDHDNFQQLQVCLVTGSSVCSSVSSLVSNLVSLVVLLVVLVVCLVVDDDQLVVLSVLLNVLSVLLVVFASVLSVVSSVCSVVVHHSSCSRRPGNVVSNVSSVVSNVCSVCRVPCVVVVVLLVVLLVLLVVCVVLCVVQVVQFPQDDQDPDPDDGSNSSSVSSVNRSVRSCVSCVVVDDD

pLDDT: mean 92.22, std 6.23, range [58.97, 98.56]